Protein AF-S8C955-F1 (afdb_monomer)

Secondary structure (DSSP, 8-state):
-HHHHHHHHHH---HHHHT--EEEEE-SHHHHHHHHHHHGGGEEEEE---TT-HHHHHHHHTT-SEEEE-S-TT-HHHHHHHHHHHHHHHHT-SS-SS-EEEE---GGGG---TTTS---TT---BGGGHHHHHHHHHHHHHHTTTGGG--------SS-SHHHHHHHHHHHHSSEEEETTS--EE----HHHHHHHHHHHHHHHHHTTT--SSS--TT---------------S-PPTTS-SS--EEEE-HHHHHGGGTT-HHHHHHHHT-EE--B-HHHHHHH-------HHHHHHHHHHHHHHHHTT-----THHHH-----

Structure (mmCIF, N/CA/C/O backbone):
data_AF-S8C955-F1
#
_entry.id   AF-S8C955-F1
#
loop_
_atom_site.group_PDB
_atom_site.id
_atom_site.type_symbol
_atom_site.label_atom_id
_atom_site.label_alt_id
_atom_site.label_comp_id
_atom_site.label_asym_id
_atom_site.label_entity_id
_atom_site.label_seq_id
_atom_site.pdbx_PDB_ins_code
_atom_site.Cartn_x
_atom_site.Cartn_y
_atom_site.Cartn_z
_atom_site.occupancy
_atom_site.B_iso_or_equiv
_atom_site.auth_seq_id
_atom_site.auth_comp_id
_atom_site.auth_asym_id
_atom_site.auth_atom_id
_atom_site.pdbx_PDB_model_num
ATOM 1 N N . MET A 1 1 ? -6.939 -4.189 -4.196 1.00 67.31 1 MET A N 1
ATOM 2 C CA . MET A 1 1 ? -6.726 -4.351 -2.742 1.00 67.31 1 MET A CA 1
ATOM 3 C C . MET A 1 1 ? -8.011 -4.126 -1.956 1.00 67.31 1 MET A C 1
ATOM 5 O O . MET A 1 1 ? -8.527 -5.101 -1.442 1.00 67.31 1 MET A O 1
ATOM 9 N N . LEU A 1 2 ? -8.588 -2.915 -1.938 1.00 73.12 2 LEU A N 1
ATOM 10 C CA . LEU A 1 2 ? -9.786 -2.604 -1.134 1.00 73.12 2 LEU A CA 1
ATOM 11 C C . LEU A 1 2 ? -10.963 -3.584 -1.328 1.00 73.12 2 LEU A C 1
ATOM 13 O O . LEU A 1 2 ? -11.554 -4.022 -0.352 1.00 73.12 2 LEU A O 1
ATOM 17 N N . VAL A 1 3 ? -11.280 -3.955 -2.575 1.00 76.75 3 VAL A N 1
ATOM 18 C CA . VAL A 1 3 ? -12.368 -4.910 -2.869 1.00 76.75 3 VAL A CA 1
ATOM 19 C C . VAL A 1 3 ? -12.065 -6.312 -2.330 1.00 76.75 3 VAL A C 1
ATOM 21 O O . VAL A 1 3 ? -12.955 -6.948 -1.785 1.00 76.75 3 VAL A O 1
ATOM 24 N N . GLU A 1 4 ? -10.816 -6.768 -2.455 1.00 81.31 4 GLU A N 1
ATOM 25 C CA . GLU A 1 4 ? -10.378 -8.084 -1.969 1.00 81.31 4 GLU A CA 1
ATOM 26 C C . GLU A 1 4 ? -10.419 -8.143 -0.437 1.00 81.31 4 GLU A C 1
ATOM 28 O O . GLU A 1 4 ? -10.957 -9.085 0.135 1.00 81.31 4 GLU A O 1
ATOM 33 N N . LEU A 1 5 ? -9.924 -7.094 0.230 1.00 86.12 5 LEU A N 1
ATOM 34 C CA . LEU A 1 5 ? -10.015 -6.965 1.682 1.00 86.12 5 LEU A CA 1
ATOM 35 C C . LEU A 1 5 ? -11.472 -6.972 2.150 1.00 86.12 5 LEU A C 1
ATOM 37 O O . LEU A 1 5 ? -11.817 -7.707 3.070 1.00 86.12 5 LEU A O 1
ATOM 41 N N . LEU A 1 6 ? -12.327 -6.171 1.509 1.00 87.31 6 LEU A N 1
ATOM 42 C CA . LEU A 1 6 ? -13.741 -6.098 1.858 1.00 87.31 6 LEU A CA 1
ATOM 43 C C . LEU A 1 6 ? -14.420 -7.463 1.720 1.00 87.31 6 LEU A C 1
ATOM 45 O O . LEU A 1 6 ? -15.129 -7.886 2.627 1.00 87.31 6 LEU A O 1
ATOM 49 N N . HIS A 1 7 ? -14.160 -8.164 0.615 1.00 88.25 7 HIS A N 1
ATOM 50 C CA . HIS A 1 7 ? -14.689 -9.501 0.381 1.00 88.25 7 HIS A CA 1
ATOM 51 C C . HIS A 1 7 ? -14.262 -10.477 1.486 1.00 88.25 7 HIS A C 1
ATOM 53 O O . HIS A 1 7 ? -15.105 -11.186 2.027 1.00 88.25 7 HIS A O 1
ATOM 59 N N . ARG A 1 8 ? -12.982 -10.467 1.886 1.00 90.19 8 ARG A N 1
ATOM 60 C CA . ARG A 1 8 ? -12.464 -11.352 2.945 1.00 90.19 8 ARG A CA 1
ATOM 61 C C . ARG A 1 8 ? -12.989 -11.015 4.335 1.00 90.19 8 ARG A C 1
ATOM 63 O O . ARG A 1 8 ? -13.318 -11.931 5.079 1.00 90.19 8 ARG A O 1
ATOM 70 N N . LEU A 1 9 ? -13.106 -9.731 4.681 1.00 90.94 9 LEU A N 1
ATOM 71 C CA . LEU A 1 9 ? -13.689 -9.316 5.962 1.00 90.94 9 LEU A CA 1
ATOM 72 C C . LEU A 1 9 ? -15.141 -9.791 6.081 1.00 90.94 9 LEU A C 1
ATOM 74 O O . LEU A 1 9 ? -15.513 -10.360 7.102 1.00 90.94 9 LEU A O 1
ATOM 78 N N . LEU A 1 10 ? -15.933 -9.619 5.020 1.00 89.12 10 LEU A N 1
ATOM 79 C CA . LEU A 1 10 ? -17.343 -10.016 4.998 1.00 89.12 10 LEU A CA 1
ATOM 80 C C . LEU A 1 10 ? -17.545 -11.535 4.916 1.00 89.12 10 LEU A C 1
ATOM 82 O O . LEU A 1 10 ? -18.530 -12.048 5.440 1.00 89.12 10 LEU A O 1
ATOM 86 N N . ALA A 1 11 ? -16.624 -12.256 4.275 1.00 89.25 11 ALA A N 1
ATOM 87 C CA . ALA A 1 11 ? -16.643 -13.716 4.211 1.00 89.25 11 ALA A CA 1
ATOM 88 C C . ALA A 1 11 ? -16.081 -14.387 5.479 1.00 89.25 11 ALA A C 1
ATOM 90 O O . ALA A 1 11 ? -16.163 -15.609 5.603 1.00 89.25 11 ALA A O 1
ATOM 91 N N . SER A 1 12 ? -15.503 -13.619 6.408 1.00 88.69 12 SER A N 1
ATOM 92 C CA . SER A 1 12 ? -14.846 -14.162 7.594 1.00 88.69 12 SER A CA 1
ATOM 93 C C . SER A 1 12 ? -15.813 -14.934 8.497 1.00 88.69 12 SER A C 1
ATOM 95 O O . SER A 1 12 ? -16.950 -14.526 8.764 1.00 88.69 12 SER A O 1
ATOM 97 N N . GLU A 1 13 ? -15.341 -16.067 9.012 1.00 87.12 13 GLU A N 1
ATOM 98 C CA . GLU A 1 13 ? -16.062 -16.837 10.025 1.00 87.12 13 GLU A CA 1
ATOM 99 C C . GLU A 1 13 ? -15.765 -16.384 11.458 1.00 87.12 13 GLU A C 1
ATOM 101 O O . GLU A 1 13 ? -16.468 -16.804 12.378 1.00 87.12 13 GLU A O 1
ATOM 106 N N . ASP A 1 14 ? -14.779 -15.501 11.646 1.00 88.06 14 ASP A N 1
ATOM 107 C CA . ASP A 1 14 ? -14.434 -14.942 12.953 1.00 88.06 14 ASP A CA 1
ATOM 108 C C . ASP A 1 14 ? -15.604 -14.097 13.496 1.00 88.06 14 ASP A C 1
ATOM 110 O O . ASP A 1 14 ? -15.968 -13.086 12.881 1.00 88.06 14 ASP A O 1
ATOM 114 N N . PRO A 1 15 ? -16.189 -14.459 14.655 1.00 86.31 15 PRO A N 1
ATOM 115 C CA . PRO A 1 15 ? -17.262 -13.687 15.274 1.00 86.31 15 PRO A CA 1
ATOM 116 C C . PRO A 1 15 ? -16.897 -12.216 15.508 1.00 86.31 15 PRO A C 1
ATOM 118 O O . PRO A 1 15 ? -17.758 -11.352 15.375 1.00 86.31 15 PRO A O 1
ATOM 121 N N . ASN A 1 16 ? -15.625 -11.914 15.792 1.00 85.94 16 ASN A N 1
ATOM 122 C CA . ASN A 1 16 ? -15.165 -10.542 16.019 1.00 85.94 16 ASN A CA 1
ATOM 123 C C . ASN A 1 16 ? -15.189 -9.694 14.739 1.00 85.94 16 ASN A C 1
ATOM 125 O O . ASN A 1 16 ? -15.275 -8.472 14.819 1.00 85.94 16 ASN A O 1
ATOM 129 N N . LEU A 1 17 ? -15.104 -10.328 13.565 1.00 90.19 17 LEU A N 1
ATOM 130 C CA . LEU A 1 17 ? -15.111 -9.650 12.269 1.00 90.19 17 LEU A CA 1
ATOM 131 C C . LEU A 1 17 ? -16.516 -9.560 11.656 1.00 90.19 17 LEU A C 1
ATOM 133 O O . LEU A 1 17 ? -16.800 -8.613 10.925 1.00 90.19 17 LEU A O 1
ATOM 137 N N . ARG A 1 18 ? -17.408 -10.507 11.971 1.00 85.81 18 ARG A N 1
ATOM 138 C CA . ARG A 1 18 ? -18.786 -10.541 11.444 1.00 85.81 18 ARG A CA 1
ATOM 139 C C . ARG A 1 18 ? -19.652 -9.373 11.903 1.00 85.81 18 ARG A C 1
ATOM 141 O O . ARG A 1 18 ? -20.504 -8.920 11.143 1.00 85.81 18 ARG A O 1
ATOM 148 N N . ASP A 1 19 ? -19.419 -8.892 13.119 1.00 83.88 19 ASP A N 1
ATOM 149 C CA . ASP A 1 19 ? -20.207 -7.817 13.730 1.00 83.88 19 ASP A CA 1
ATOM 150 C C . ASP A 1 19 ? -19.641 -6.415 13.431 1.00 83.88 19 ASP A C 1
ATOM 152 O O . ASP A 1 19 ? -20.072 -5.420 14.019 1.00 83.88 19 ASP A O 1
ATOM 156 N N . LEU A 1 20 ? -18.662 -6.310 12.524 1.00 89.75 20 LEU A N 1
ATOM 157 C CA . LEU A 1 20 ? -18.080 -5.028 12.149 1.00 89.75 20 LEU A CA 1
ATOM 158 C C . LEU A 1 20 ? -19.079 -4.163 11.381 1.00 89.75 20 LEU A C 1
ATOM 160 O O . LEU A 1 20 ? -19.664 -4.571 10.380 1.00 89.75 20 LEU A O 1
ATOM 164 N N . VAL A 1 21 ? -19.185 -2.905 11.804 1.00 90.75 21 VAL A N 1
ATOM 165 C CA . VAL A 1 21 ? -19.823 -1.856 11.009 1.00 90.75 21 VAL A CA 1
ATOM 166 C C . VAL A 1 21 ? -18.781 -1.315 10.037 1.00 90.75 21 VAL A C 1
ATOM 168 O O . VAL A 1 21 ? -17.862 -0.597 10.432 1.00 90.75 21 VAL A O 1
ATOM 171 N N . ILE A 1 22 ? -18.902 -1.690 8.764 1.00 93.06 22 ILE A N 1
ATOM 172 C CA . ILE A 1 22 ? -17.939 -1.316 7.726 1.00 93.06 22 ILE A CA 1
ATOM 173 C C . ILE A 1 22 ? -18.531 -0.216 6.853 1.00 93.06 22 ILE A C 1
ATOM 175 O O . ILE A 1 22 ? -19.528 -0.432 6.164 1.00 93.06 22 ILE A O 1
ATOM 179 N N . ALA A 1 23 ? -17.864 0.935 6.817 1.00 93.25 23 ALA A N 1
ATOM 180 C CA . ALA A 1 23 ? -18.146 1.980 5.846 1.00 93.25 23 ALA A CA 1
ATOM 181 C C . ALA A 1 23 ? -17.083 2.032 4.752 1.00 93.25 23 ALA A C 1
ATOM 183 O O . ALA A 1 23 ? -15.880 1.958 5.010 1.00 93.25 23 ALA A O 1
ATOM 184 N N . VAL A 1 24 ? -17.537 2.181 3.511 1.00 91.38 24 VAL A N 1
ATOM 185 C CA . VAL A 1 24 ? -16.688 2.224 2.324 1.00 91.38 24 VAL A CA 1
ATOM 186 C C . VAL A 1 24 ? -16.910 3.546 1.611 1.00 91.38 24 VAL A C 1
ATOM 188 O O . VAL A 1 24 ? -18.018 3.847 1.165 1.00 91.38 24 VAL A O 1
ATOM 191 N N . LEU A 1 25 ? -15.834 4.319 1.468 1.00 89.44 25 LEU A N 1
ATOM 192 C CA . LEU A 1 25 ? -15.826 5.519 0.641 1.00 89.44 25 LEU A CA 1
ATOM 193 C C . LEU A 1 25 ? -15.880 5.129 -0.838 1.00 89.44 25 LEU A C 1
ATOM 195 O O . LEU A 1 25 ? -14.960 4.495 -1.361 1.00 89.44 25 LEU A O 1
ATOM 199 N N . VAL A 1 26 ? -16.949 5.521 -1.531 1.00 86.38 26 VAL A N 1
ATOM 200 C CA . VAL A 1 26 ? -17.150 5.212 -2.950 1.00 86.38 26 VAL A CA 1
ATOM 201 C C . VAL A 1 26 ? -17.317 6.487 -3.767 1.00 86.38 26 VAL A C 1
ATOM 203 O O . VAL A 1 26 ? -18.108 7.370 -3.445 1.00 86.38 26 VAL A O 1
ATOM 206 N N . ARG A 1 27 ? -16.569 6.566 -4.872 1.00 82.19 27 ARG A N 1
ATOM 207 C CA . ARG A 1 27 ? -16.657 7.664 -5.837 1.00 82.19 27 ARG A CA 1
ATOM 208 C C . ARG A 1 27 ? -17.514 7.247 -7.027 1.00 82.19 27 ARG A C 1
ATOM 210 O O . ARG A 1 27 ? -17.127 6.335 -7.762 1.00 82.19 27 ARG A O 1
ATOM 217 N N . GLY A 1 28 ? -18.614 7.961 -7.247 1.00 82.25 28 GLY A N 1
ATOM 218 C CA . GLY A 1 28 ? -19.527 7.739 -8.370 1.00 82.25 28 GLY A CA 1
ATOM 219 C C . GLY A 1 28 ? -20.695 6.815 -8.024 1.00 82.25 28 GLY A C 1
ATOM 220 O O . GLY A 1 28 ? -20.520 5.747 -7.433 1.00 82.25 28 GLY A O 1
ATOM 221 N N . ARG A 1 29 ? -21.903 7.235 -8.422 1.00 82.75 29 ARG A N 1
ATOM 222 C CA . ARG A 1 29 ? -23.154 6.529 -8.102 1.00 82.75 29 ARG A CA 1
ATOM 223 C C . ARG A 1 29 ? -23.193 5.113 -8.670 1.00 82.75 29 ARG A C 1
ATOM 225 O O . ARG A 1 29 ? -23.597 4.194 -7.971 1.00 82.75 29 ARG A O 1
ATOM 232 N N . ASP A 1 30 ? -22.706 4.924 -9.894 1.00 84.56 30 ASP A N 1
ATOM 233 C CA . ASP A 1 30 ? -22.682 3.625 -10.573 1.00 84.56 30 ASP A CA 1
ATOM 234 C C . ASP A 1 30 ? -21.829 2.588 -9.823 1.00 84.56 30 ASP A C 1
ATOM 236 O O . ASP A 1 30 ? -22.158 1.401 -9.771 1.00 84.56 30 ASP A O 1
ATOM 240 N N . ARG A 1 31 ? -20.718 3.027 -9.222 1.00 83.38 31 ARG A N 1
ATOM 241 C CA . ARG A 1 31 ? -19.838 2.166 -8.427 1.00 83.38 31 ARG A CA 1
ATOM 242 C C . ARG A 1 31 ? -20.454 1.869 -7.071 1.00 83.38 31 ARG A C 1
ATOM 244 O O . ARG A 1 31 ? -20.425 0.717 -6.646 1.00 83.38 31 ARG A O 1
ATOM 251 N N . ALA A 1 32 ? -21.059 2.870 -6.436 1.00 84.38 32 ALA A N 1
ATOM 252 C CA . ALA A 1 32 ? -21.751 2.689 -5.167 1.00 84.38 32 ALA A CA 1
ATOM 253 C C . ALA A 1 32 ? -22.927 1.710 -5.312 1.00 84.38 32 ALA A C 1
ATOM 255 O O . ALA A 1 32 ? -23.102 0.831 -4.477 1.00 84.38 32 ALA A O 1
ATOM 256 N N . GLU A 1 33 ? -23.682 1.776 -6.411 1.00 86.62 33 GLU A N 1
ATOM 257 C CA . GLU A 1 33 ? -24.738 0.807 -6.733 1.00 86.62 33 GLU A CA 1
ATOM 258 C C . GLU A 1 33 ? -24.205 -0.618 -6.921 1.00 86.62 33 GLU A C 1
ATOM 260 O O . GLU A 1 33 ? -24.799 -1.558 -6.399 1.00 86.62 33 GLU A O 1
ATOM 265 N N . LYS A 1 34 ? -23.073 -0.799 -7.615 1.00 86.25 34 LYS A N 1
ATOM 266 C CA . LYS A 1 34 ? -22.437 -2.123 -7.765 1.00 86.25 34 LYS A CA 1
ATOM 267 C C . LYS A 1 34 ? -22.029 -2.709 -6.416 1.00 86.25 34 LYS A C 1
ATOM 269 O O . LYS A 1 34 ? -22.287 -3.878 -6.161 1.00 86.25 34 LYS A O 1
ATOM 274 N N . VAL A 1 35 ? -21.421 -1.891 -5.562 1.00 84.44 35 VAL A N 1
ATOM 275 C CA . VAL A 1 35 ? -20.962 -2.295 -4.230 1.00 84.44 35 VAL A CA 1
ATOM 276 C C . VAL A 1 35 ? -22.159 -2.636 -3.326 1.00 84.44 35 VAL A C 1
ATOM 278 O O . VAL A 1 35 ? -22.172 -3.703 -2.720 1.00 84.44 35 VAL A O 1
ATOM 281 N N . ARG A 1 36 ? -23.223 -1.817 -3.331 1.00 86.75 36 ARG A N 1
ATOM 282 C CA . ARG A 1 36 ? -24.485 -2.114 -2.622 1.00 86.75 36 ARG A CA 1
ATOM 283 C C . ARG A 1 36 ? -25.173 -3.376 -3.145 1.00 86.75 36 ARG A C 1
ATOM 285 O O . ARG A 1 36 ? -25.735 -4.128 -2.360 1.00 86.75 36 ARG A O 1
ATOM 292 N N . LYS A 1 37 ? -25.145 -3.622 -4.457 1.00 87.94 37 LYS A N 1
ATOM 293 C CA . LYS A 1 37 ? -25.730 -4.830 -5.056 1.00 87.94 37 LYS A CA 1
ATOM 294 C C . LYS A 1 37 ? -24.995 -6.098 -4.619 1.00 87.94 37 LYS A C 1
ATOM 296 O O . LYS A 1 37 ? -25.651 -7.107 -4.391 1.00 87.94 37 LYS A O 1
ATOM 301 N N . GLU A 1 38 ? -23.669 -6.040 -4.539 1.00 87.38 38 GLU A N 1
ATOM 302 C CA . GLU A 1 38 ? -22.831 -7.190 -4.189 1.00 87.38 38 GLU A CA 1
ATOM 303 C C . GLU A 1 38 ? -22.901 -7.525 -2.694 1.00 87.38 38 GLU A C 1
ATOM 305 O O . GLU A 1 38 ? -23.059 -8.684 -2.326 1.00 87.38 38 GLU A O 1
ATOM 310 N N . TYR A 1 39 ? -22.821 -6.511 -1.829 1.00 85.81 39 TYR A N 1
ATOM 311 C CA . TYR A 1 39 ? -22.640 -6.707 -0.384 1.00 85.81 39 TYR A CA 1
ATOM 312 C C . TYR A 1 39 ? -23.860 -6.312 0.463 1.00 85.81 39 TYR A C 1
ATOM 314 O O . TYR A 1 39 ? -23.868 -6.506 1.678 1.00 85.81 39 TYR A O 1
ATOM 322 N N . GLY A 1 40 ? -24.913 -5.772 -0.152 1.00 83.25 40 GLY A N 1
ATOM 323 C CA . GLY A 1 40 ? -26.162 -5.429 0.524 1.00 83.25 40 GLY A CA 1
ATOM 324 C C . GLY A 1 40 ? -25.977 -4.449 1.685 1.00 83.25 40 GLY A C 1
ATOM 325 O O . GLY A 1 40 ? -25.196 -3.503 1.610 1.00 83.25 40 GLY A O 1
ATOM 326 N N . ASN A 1 41 ? -26.714 -4.695 2.769 1.00 80.31 41 ASN A N 1
ATOM 327 C CA . ASN A 1 41 ? -26.714 -3.855 3.971 1.00 80.31 41 ASN A CA 1
ATOM 328 C C . ASN A 1 41 ? -25.566 -4.179 4.944 1.00 80.31 41 ASN A C 1
ATOM 330 O O . ASN A 1 41 ? -25.527 -3.612 6.031 1.00 80.31 41 ASN A O 1
ATOM 334 N N . HIS A 1 42 ? -24.653 -5.089 4.584 1.00 81.94 42 HIS A N 1
ATOM 335 C CA . HIS A 1 42 ? -23.485 -5.406 5.414 1.00 81.94 42 HIS A CA 1
ATOM 336 C C . HIS A 1 42 ? -22.428 -4.297 5.390 1.00 81.94 42 HIS A C 1
ATOM 338 O O . HIS A 1 42 ? -21.508 -4.302 6.202 1.00 81.94 42 HIS A O 1
ATOM 344 N N . ILE A 1 43 ? -22.555 -3.354 4.456 1.00 88.69 43 ILE A N 1
ATOM 345 C CA . ILE A 1 43 ? -21.645 -2.227 4.305 1.00 88.69 43 ILE A CA 1
ATOM 346 C C . ILE A 1 43 ? -22.420 -0.924 4.137 1.00 88.69 43 ILE A C 1
ATOM 348 O O . ILE A 1 43 ? -23.432 -0.852 3.435 1.00 88.69 43 ILE A O 1
ATOM 352 N N . GLU A 1 44 ? -21.896 0.141 4.724 1.00 91.75 44 GLU A N 1
ATOM 353 C CA . GLU A 1 44 ? -22.352 1.497 4.469 1.00 91.75 44 GLU A CA 1
ATOM 354 C C . GLU A 1 44 ? -21.536 2.098 3.320 1.00 91.75 44 GLU A C 1
ATOM 356 O O . GLU A 1 44 ? -20.344 2.371 3.440 1.00 91.75 44 GLU A O 1
ATOM 361 N N . CYS A 1 45 ? -22.169 2.303 2.167 1.00 91.00 45 CYS A N 1
ATOM 362 C CA . CYS A 1 45 ? -21.524 3.009 1.061 1.00 91.00 45 CYS A CA 1
ATOM 363 C C . CYS A 1 45 ? -21.676 4.515 1.246 1.00 91.00 45 CYS A C 1
ATOM 365 O O . CYS A 1 45 ? -22.779 5.046 1.067 1.00 91.00 45 CYS A O 1
ATOM 367 N N . ILE A 1 46 ? -20.561 5.180 1.533 1.00 91.62 46 ILE A N 1
ATOM 368 C CA . ILE A 1 46 ? -20.486 6.619 1.745 1.00 91.62 46 ILE A CA 1
ATOM 369 C C . ILE A 1 46 ? -19.978 7.272 0.464 1.00 91.62 46 ILE A C 1
ATOM 371 O O . ILE A 1 46 ? -18.842 7.055 0.034 1.00 91.62 46 ILE A O 1
ATOM 375 N N . ASP A 1 47 ? -20.841 8.074 -0.151 1.00 87.19 47 ASP A N 1
ATOM 376 C CA . ASP A 1 47 ? -20.476 8.847 -1.331 1.00 87.19 47 ASP A CA 1
ATOM 377 C C . ASP A 1 47 ? -19.454 9.921 -0.929 1.00 87.19 47 ASP A C 1
ATOM 379 O O . ASP A 1 47 ? -19.694 10.713 -0.016 1.00 87.19 47 ASP A O 1
ATOM 383 N N . PHE A 1 48 ? -18.323 9.972 -1.630 1.00 84.75 48 PHE A N 1
ATOM 384 C CA . PHE A 1 48 ? -17.327 11.027 -1.451 1.00 84.75 48 PHE A CA 1
ATOM 385 C C . PHE A 1 48 ? -16.868 11.581 -2.802 1.00 84.75 48 PHE A C 1
ATOM 387 O O . PHE A 1 48 ? -16.913 10.897 -3.831 1.00 84.75 48 PHE A O 1
ATOM 394 N N . LYS A 1 49 ? -16.455 12.851 -2.804 1.00 82.81 49 LYS A N 1
ATOM 395 C CA . LYS A 1 49 ? -16.063 13.575 -4.017 1.00 82.81 49 LYS A CA 1
ATOM 396 C C . LYS A 1 49 ? -14.637 13.218 -4.441 1.00 82.81 49 LYS A C 1
ATOM 398 O O . LYS A 1 49 ? -14.421 12.673 -5.524 1.00 82.81 49 LYS A O 1
ATOM 403 N N . ASP A 1 50 ? -13.687 13.532 -3.574 1.00 84.56 50 ASP A N 1
ATOM 404 C CA . ASP A 1 50 ? -12.252 13.337 -3.744 1.00 84.56 50 ASP A CA 1
ATOM 405 C C . ASP A 1 50 ? -11.567 13.429 -2.368 1.00 84.56 50 ASP A C 1
ATOM 407 O O . ASP A 1 50 ? -12.223 13.619 -1.340 1.00 84.56 50 ASP A O 1
ATOM 411 N N . PHE A 1 51 ? -10.250 13.237 -2.340 1.00 85.00 51 PHE A N 1
ATOM 412 C CA . PHE A 1 51 ? -9.462 13.295 -1.111 1.00 85.00 51 PHE A CA 1
ATOM 413 C C . PHE A 1 51 ? -9.143 14.728 -0.642 1.00 85.00 51 PHE A C 1
ATOM 415 O O . PHE A 1 51 ? -8.648 14.889 0.475 1.00 85.00 51 PHE A O 1
ATOM 422 N N . ASP A 1 52 ? -9.457 15.756 -1.442 1.00 86.12 52 ASP A N 1
ATOM 423 C CA . ASP A 1 52 ? -9.206 17.161 -1.098 1.00 86.12 52 ASP A CA 1
ATOM 424 C C . ASP A 1 52 ? -10.204 17.689 -0.045 1.00 86.12 52 ASP A C 1
ATOM 426 O O . ASP A 1 52 ? -9.900 18.651 0.668 1.00 86.12 52 ASP A O 1
ATOM 430 N N . ASP A 1 53 ? -11.375 17.055 0.115 1.00 90.38 53 ASP A N 1
ATOM 431 C CA . ASP A 1 53 ? -12.365 17.402 1.149 1.00 90.38 53 ASP A CA 1
ATOM 432 C C . ASP A 1 53 ? -11.956 16.896 2.548 1.00 90.38 53 ASP A C 1
ATOM 434 O O . ASP A 1 53 ? -12.582 16.039 3.175 1.00 90.38 53 ASP A O 1
ATOM 438 N N . THR A 1 54 ? -10.850 17.437 3.052 1.00 92.94 54 THR A N 1
ATOM 439 C CA . THR A 1 54 ? -10.263 17.073 4.350 1.00 92.94 54 THR A CA 1
ATOM 440 C C . THR A 1 54 ? -11.212 17.307 5.526 1.00 92.94 54 THR A C 1
ATOM 442 O O . THR A 1 54 ? -11.202 16.528 6.476 1.00 92.94 54 THR A O 1
ATOM 445 N N . ALA A 1 55 ? -12.079 18.323 5.469 1.00 95.56 55 ALA A N 1
ATOM 446 C CA . ALA A 1 55 ? -13.063 18.586 6.519 1.00 95.56 55 ALA A CA 1
ATOM 447 C C . ALA A 1 55 ? -14.094 17.453 6.622 1.00 95.56 55 ALA A C 1
ATOM 449 O O . ALA A 1 55 ? -14.407 16.999 7.728 1.00 95.56 55 ALA A O 1
ATOM 450 N N . PHE A 1 56 ? -14.580 16.962 5.479 1.00 95.56 56 PHE A N 1
ATOM 451 C CA . PHE A 1 56 ? -15.426 15.776 5.424 1.00 95.56 56 PHE A CA 1
ATOM 452 C C . PHE A 1 56 ? -14.701 14.542 5.977 1.00 95.56 56 PHE A C 1
ATOM 454 O O . PHE A 1 56 ? -15.250 13.860 6.842 1.00 95.56 56 PHE A O 1
ATOM 461 N N . LEU A 1 57 ? -13.457 14.292 5.551 1.00 94.44 57 LEU A N 1
ATOM 462 C CA . LEU A 1 57 ? -12.680 13.126 5.995 1.00 94.44 57 LEU A CA 1
ATOM 463 C C . LEU A 1 57 ? -12.404 13.136 7.507 1.00 94.44 57 LEU A C 1
ATOM 465 O O . LEU A 1 57 ? -12.535 12.095 8.149 1.00 94.44 57 LEU A O 1
ATOM 469 N N . ILE A 1 58 ? -12.091 14.301 8.089 1.00 95.81 58 ILE A N 1
ATOM 470 C CA . ILE A 1 58 ? -11.913 14.469 9.543 1.00 95.81 58 ILE A CA 1
ATOM 471 C C . ILE A 1 58 ? -13.201 14.111 10.284 1.00 95.81 58 ILE A C 1
ATOM 473 O O . ILE A 1 58 ? -13.172 13.362 11.262 1.00 95.81 58 ILE A O 1
ATOM 477 N N . ASN A 1 59 ? -14.331 14.671 9.845 1.00 95.94 59 ASN A N 1
ATOM 478 C CA . ASN A 1 59 ? -15.615 14.432 10.495 1.00 95.94 59 ASN A CA 1
ATOM 479 C C . ASN A 1 59 ? -16.017 12.962 10.385 1.00 95.94 59 ASN A C 1
ATOM 481 O O . ASN A 1 59 ? -16.440 12.376 11.379 1.00 95.94 59 ASN A O 1
ATOM 485 N N . LEU A 1 60 ? -15.824 12.353 9.215 1.00 95.50 60 LEU A N 1
ATOM 486 C CA . LEU A 1 60 ? -16.136 10.951 9.005 1.00 95.50 60 LEU A CA 1
ATOM 487 C C . LEU A 1 60 ? -15.269 10.049 9.887 1.00 95.50 60 LEU A C 1
ATOM 489 O O . LEU A 1 60 ? -15.806 9.255 10.649 1.00 95.50 60 LEU A O 1
ATOM 493 N N . ALA A 1 61 ? -13.943 10.202 9.848 1.00 94.56 61 ALA A N 1
ATOM 494 C CA . ALA A 1 61 ? -13.038 9.356 10.628 1.00 94.56 61 ALA A CA 1
ATOM 495 C C . ALA A 1 61 ? -13.239 9.480 12.144 1.00 94.56 61 ALA A C 1
ATOM 497 O O . ALA A 1 61 ? -12.990 8.519 12.861 1.00 94.56 61 ALA A O 1
ATOM 498 N N . SER A 1 62 ? -13.763 10.609 12.638 1.00 94.56 62 SER A N 1
ATOM 499 C CA . SER A 1 62 ? -14.117 10.758 14.059 1.00 94.56 62 SER A CA 1
ATOM 500 C C . SER A 1 62 ? -15.257 9.849 14.538 1.00 94.56 62 SER A C 1
ATOM 502 O O . SER A 1 62 ? -15.505 9.748 15.737 1.00 94.56 62 SER A O 1
ATOM 504 N N . GLN A 1 63 ? -15.938 9.160 13.621 1.00 93.62 63 GLN A N 1
ATOM 505 C CA . GLN A 1 63 ? -17.027 8.235 13.930 1.00 93.62 63 GLN A CA 1
ATOM 506 C C . GLN A 1 63 ? -16.572 6.769 14.007 1.00 93.62 63 GLN A C 1
ATOM 508 O O . GLN A 1 63 ? -17.359 5.930 14.442 1.00 93.62 63 GLN A O 1
ATOM 513 N N . TYR A 1 64 ? -15.325 6.461 13.632 1.00 94.19 64 TYR A N 1
ATOM 514 C CA . TYR A 1 64 ? -14.815 5.092 13.498 1.00 94.19 64 TYR A CA 1
ATOM 515 C C . TYR A 1 64 ? -13.583 4.853 14.365 1.00 94.19 64 TYR A C 1
ATOM 517 O O . TYR A 1 64 ? -12.765 5.746 14.560 1.00 94.19 64 TYR A O 1
ATOM 525 N N . ASP A 1 65 ? -13.423 3.620 14.842 1.00 93.56 65 ASP A N 1
ATOM 526 C CA . ASP A 1 65 ? -12.290 3.224 15.687 1.00 93.56 65 ASP A CA 1
ATOM 527 C C . ASP A 1 65 ? -11.048 2.801 14.873 1.00 93.56 65 ASP A C 1
ATOM 529 O O . ASP A 1 65 ? -9.918 2.854 15.365 1.00 93.56 65 ASP A O 1
ATOM 533 N N . LEU A 1 66 ? -11.253 2.407 13.611 1.00 93.50 66 LEU A N 1
ATOM 534 C CA . LEU A 1 66 ? -10.222 1.950 12.680 1.00 93.50 66 LEU A CA 1
ATOM 535 C C . LEU A 1 66 ? -10.482 2.509 11.275 1.00 93.50 66 LEU A C 1
ATOM 537 O O . LEU A 1 66 ? -11.573 2.351 10.731 1.00 93.50 66 LEU A O 1
ATOM 541 N N . VAL A 1 67 ? -9.456 3.096 10.655 1.00 93.62 67 VAL A N 1
ATOM 542 C CA . VAL A 1 67 ? -9.448 3.445 9.224 1.00 93.62 67 VAL A CA 1
ATOM 543 C C . VAL A 1 67 ? -8.458 2.553 8.486 1.00 93.62 67 VAL A C 1
ATOM 545 O O . VAL A 1 67 ? -7.289 2.466 8.859 1.00 93.62 67 VAL A O 1
ATOM 548 N N . VAL A 1 68 ? -8.896 1.942 7.385 1.00 91.81 68 VAL A N 1
ATOM 549 C CA . VAL A 1 68 ? -8.000 1.280 6.430 1.00 91.81 68 VAL A CA 1
ATOM 550 C C . VAL A 1 68 ? -7.831 2.177 5.207 1.00 91.81 68 VAL A C 1
ATOM 552 O O . VAL A 1 68 ? -8.703 2.238 4.340 1.00 91.81 68 VAL A O 1
ATOM 555 N N . ASN A 1 69 ? -6.697 2.873 5.113 1.00 86.31 69 ASN A N 1
ATOM 556 C CA . ASN A 1 69 ? -6.353 3.646 3.926 1.00 86.31 69 ASN A CA 1
ATOM 557 C C . ASN A 1 69 ? -5.629 2.766 2.901 1.00 86.31 69 ASN A C 1
ATOM 559 O O . ASN A 1 69 ? -4.401 2.716 2.837 1.00 86.31 69 ASN A O 1
ATOM 563 N N . ALA A 1 70 ? -6.454 2.095 2.103 1.00 76.00 70 ALA A N 1
ATOM 564 C CA . ALA A 1 70 ? -6.098 1.243 0.973 1.00 76.00 70 ALA A CA 1
ATOM 565 C C . ALA A 1 70 ? -6.149 1.959 -0.392 1.00 76.00 70 ALA A C 1
ATOM 567 O O . ALA A 1 70 ? -6.095 1.301 -1.434 1.00 76.00 70 ALA A O 1
ATOM 568 N N . GLY A 1 71 ? -6.392 3.274 -0.384 1.00 68.62 71 GLY A N 1
ATOM 569 C CA . GLY A 1 71 ? -6.610 4.085 -1.577 1.00 68.62 71 GLY A CA 1
ATOM 570 C C . GLY A 1 71 ? -5.294 4.578 -2.166 1.00 68.62 71 GLY A C 1
ATOM 571 O O . GLY A 1 71 ? -4.525 3.806 -2.732 1.00 68.62 71 GLY A O 1
ATOM 572 N N . SER A 1 72 ? -5.042 5.880 -2.036 1.00 65.62 72 SER A N 1
ATOM 573 C CA . SER A 1 72 ? -3.793 6.487 -2.487 1.00 65.62 72 SER A CA 1
ATOM 574 C C . SER A 1 72 ? -2.847 6.731 -1.318 1.00 65.62 72 SER A C 1
ATOM 576 O O . SER A 1 72 ? -3.161 7.490 -0.399 1.00 65.62 72 SER A O 1
ATOM 578 N N . GLY A 1 73 ? -1.655 6.136 -1.407 1.00 62.06 73 GLY A N 1
ATOM 579 C CA . GLY A 1 73 ? -0.519 6.461 -0.544 1.00 62.06 73 GLY A CA 1
ATOM 580 C C . GLY A 1 73 ? 0.165 7.789 -0.904 1.00 62.06 73 GLY A C 1
ATOM 581 O O . GLY A 1 73 ? 1.173 8.153 -0.302 1.00 62.06 73 GLY A O 1
ATOM 582 N N . PHE A 1 74 ? -0.360 8.514 -1.893 1.00 65.38 74 PHE A N 1
ATOM 583 C CA . PHE A 1 74 ? 0.233 9.742 -2.402 1.00 65.38 74 PHE A CA 1
ATOM 584 C C . PHE A 1 74 ? -0.610 10.990 -2.105 1.00 65.38 74 PHE A C 1
ATOM 586 O O . PHE A 1 74 ? -0.490 11.985 -2.800 1.00 65.38 74 PHE A O 1
ATOM 593 N N . HIS A 1 75 ? -1.476 10.974 -1.089 1.00 73.88 75 HIS A N 1
ATOM 594 C CA . HIS A 1 75 ? -2.280 12.146 -0.716 1.00 73.88 75 HIS A CA 1
ATOM 595 C C . HIS A 1 75 ? -2.148 12.471 0.789 1.00 73.88 75 HIS A C 1
ATOM 597 O O . HIS A 1 75 ? -2.998 12.087 1.597 1.00 73.88 75 HIS A O 1
ATOM 603 N N . PRO A 1 76 ? -1.079 13.176 1.212 1.00 76.19 76 PRO A N 1
ATOM 604 C CA . PRO A 1 76 ? -0.845 13.509 2.618 1.00 76.19 76 PRO A CA 1
ATOM 605 C C . PRO A 1 76 ? -1.991 14.248 3.302 1.00 76.19 76 PRO A C 1
ATOM 607 O O . PRO A 1 76 ? -2.294 13.880 4.435 1.00 76.19 76 PRO A O 1
ATOM 610 N N . PRO A 1 77 ? -2.664 15.233 2.665 1.00 83.06 77 PRO A N 1
ATOM 611 C CA . PRO A 1 77 ? -3.743 15.949 3.337 1.00 83.06 77 PRO A CA 1
ATOM 612 C C . PRO A 1 77 ? -4.886 15.030 3.783 1.00 83.06 77 PRO A C 1
ATOM 614 O O . PRO A 1 77 ? -5.462 15.251 4.841 1.00 83.06 77 PRO A O 1
ATOM 617 N N . SER A 1 78 ? -5.189 13.963 3.032 1.00 85.94 78 SER A N 1
ATOM 618 C CA . SER A 1 78 ? -6.228 13.005 3.443 1.00 85.94 78 SER A CA 1
ATOM 619 C C . SER A 1 78 ? -5.739 12.061 4.530 1.00 85.94 78 SER A C 1
ATOM 621 O O . SER A 1 78 ? -6.509 11.728 5.424 1.00 85.94 78 SER A O 1
ATOM 623 N N . ALA A 1 79 ? -4.473 11.635 4.481 1.00 83.88 79 ALA A N 1
ATOM 624 C CA . ALA A 1 79 ? -3.894 10.831 5.554 1.00 83.88 79 ALA A CA 1
ATOM 625 C C . ALA A 1 79 ? -3.902 11.605 6.883 1.00 83.88 79 ALA A C 1
ATOM 627 O O . ALA A 1 79 ? -4.363 11.080 7.894 1.00 83.88 79 ALA A O 1
ATOM 628 N N . ASP A 1 80 ? -3.489 12.874 6.858 1.00 84.44 80 ASP A N 1
ATOM 629 C CA . ASP A 1 80 ? -3.547 13.774 8.011 1.00 84.44 80 ASP A CA 1
ATOM 630 C C . ASP A 1 80 ? -4.991 13.992 8.491 1.00 84.44 80 ASP A C 1
ATOM 632 O O . ASP A 1 80 ? -5.276 13.855 9.679 1.00 84.44 80 ASP A O 1
ATOM 636 N N . ALA A 1 81 ? -5.934 14.216 7.571 1.00 91.38 81 ALA A N 1
ATOM 637 C CA . ALA A 1 81 ? -7.355 14.339 7.892 1.00 91.38 81 ALA A CA 1
ATOM 638 C C . ALA A 1 81 ? -7.915 13.102 8.620 1.00 91.38 81 ALA A C 1
ATOM 640 O O . ALA A 1 81 ? -8.626 13.240 9.619 1.00 91.38 81 ALA A O 1
ATOM 641 N N . PHE A 1 82 ? -7.571 11.892 8.167 1.00 92.69 82 PHE A N 1
ATOM 642 C CA . PHE A 1 82 ? -7.975 10.657 8.840 1.00 92.69 82 PHE A CA 1
ATOM 643 C C . PHE A 1 82 ? -7.374 10.544 10.244 1.00 92.69 82 PHE A C 1
ATOM 645 O O . PHE A 1 82 ? -8.104 10.240 11.188 1.00 92.69 82 PHE A O 1
ATOM 652 N N . VAL A 1 83 ? -6.082 10.846 10.410 1.00 89.88 83 VAL A N 1
ATOM 653 C CA . VAL A 1 83 ? -5.413 10.836 11.724 1.00 89.88 83 VAL A CA 1
ATOM 654 C C . VAL A 1 83 ? -6.043 11.856 12.674 1.00 89.88 83 VAL A C 1
ATOM 656 O O . VAL A 1 83 ? -6.298 11.537 13.836 1.00 89.88 83 VAL A O 1
ATOM 659 N N . GLN A 1 84 ? -6.346 13.065 12.199 1.00 92.69 84 GLN A N 1
ATOM 660 C CA . GLN A 1 84 ? -7.033 14.086 12.992 1.00 92.69 84 GLN A CA 1
ATOM 661 C C . GLN A 1 84 ? -8.438 13.635 13.417 1.00 92.69 84 GLN A C 1
ATOM 663 O O . GLN A 1 84 ? -8.829 13.850 14.564 1.00 92.69 84 GLN A O 1
ATOM 668 N N . GLY A 1 85 ? -9.201 13.005 12.517 1.00 94.25 85 GLY A N 1
ATOM 669 C CA . GLY A 1 85 ? -10.519 12.450 12.831 1.00 94.25 85 GLY A CA 1
ATOM 670 C C . GLY A 1 85 ? -10.447 11.349 13.888 1.00 94.25 85 GLY A C 1
ATOM 671 O O . GLY A 1 85 ? -11.119 11.442 14.913 1.00 94.25 85 GLY A O 1
ATOM 672 N N . LEU A 1 86 ? -9.563 10.368 13.699 1.00 92.75 86 LEU A N 1
ATOM 673 C CA . LEU A 1 86 ? -9.321 9.288 14.663 1.00 92.75 86 LEU A CA 1
ATOM 674 C C . LEU A 1 86 ? -8.869 9.824 16.029 1.00 92.75 86 LEU A C 1
ATOM 676 O O . LEU A 1 86 ? -9.377 9.405 17.066 1.00 92.75 86 LEU A O 1
ATOM 680 N N . SER A 1 87 ? -8.014 10.849 16.038 1.00 90.88 87 SER A N 1
ATOM 681 C CA . SER A 1 87 ? -7.602 11.518 17.278 1.00 90.88 87 SER A CA 1
ATOM 682 C C . SER A 1 87 ? -8.791 12.122 18.032 1.00 90.88 87 SER A C 1
ATOM 684 O O . SER A 1 87 ? -8.818 12.081 19.258 1.00 90.88 87 SER A O 1
ATOM 686 N N . LYS A 1 88 ? -9.804 12.658 17.329 1.00 92.75 88 LYS A N 1
ATOM 687 C CA . LYS A 1 88 ? -11.048 13.126 17.968 1.00 92.75 88 LYS A CA 1
ATOM 688 C C . LYS A 1 88 ? -11.852 11.963 18.547 1.00 92.75 88 LYS A C 1
ATOM 690 O O . LYS A 1 88 ? -12.334 12.083 19.669 1.00 92.75 88 LYS A O 1
ATOM 695 N N . ARG A 1 89 ? -11.962 10.845 17.821 1.00 91.88 89 ARG A N 1
ATOM 696 C CA . ARG A 1 89 ? -12.651 9.635 18.300 1.00 91.88 89 ARG A CA 1
ATOM 697 C C . ARG A 1 89 ? -12.025 9.094 19.585 1.00 91.88 89 ARG A C 1
ATOM 699 O O . ARG A 1 89 ? -12.741 8.729 20.512 1.00 91.88 89 ARG A O 1
ATOM 706 N N . GLU A 1 90 ? -10.698 9.091 19.670 1.00 87.44 90 GLU A N 1
ATOM 707 C CA . GLU A 1 90 ? -9.974 8.603 20.848 1.00 87.44 90 GLU A CA 1
ATOM 708 C C . GLU A 1 90 ? -10.289 9.415 22.119 1.00 87.44 90 GLU A C 1
ATOM 710 O O . GLU A 1 90 ? -10.327 8.867 23.224 1.00 87.44 90 GLU A O 1
ATOM 715 N N . LEU A 1 91 ? -10.596 10.711 21.974 1.00 86.81 91 LEU A N 1
ATOM 716 C CA . LEU A 1 91 ? -10.986 11.575 23.093 1.00 86.81 91 LEU A CA 1
ATOM 717 C C . LEU A 1 91 ? -12.375 11.245 23.662 1.00 86.81 91 LEU A C 1
ATOM 719 O O . LEU A 1 91 ? -12.595 11.475 24.853 1.00 86.81 91 LEU A O 1
ATOM 723 N N . ASP A 1 92 ? -13.278 10.671 22.862 1.00 81.88 92 ASP A N 1
ATOM 724 C CA . ASP A 1 92 ? -14.638 10.299 23.287 1.00 81.88 92 ASP A CA 1
ATOM 725 C C . ASP A 1 92 ? -14.674 9.025 24.160 1.00 81.88 92 ASP A C 1
ATOM 727 O O . ASP A 1 92 ? -15.706 8.711 24.755 1.00 81.88 92 ASP A O 1
ATOM 731 N N . LYS A 1 93 ? -13.545 8.304 24.298 1.00 65.12 93 LYS A N 1
ATOM 732 C CA . LYS A 1 93 ? -13.336 7.135 25.189 1.00 65.12 93 LYS A CA 1
ATOM 733 C C . LYS A 1 93 ? -14.401 6.026 25.103 1.00 65.12 93 LYS A C 1
ATOM 735 O O . LYS A 1 93 ? -14.552 5.231 26.036 1.00 65.12 93 LYS A O 1
ATOM 740 N N . SER A 1 94 ? -15.134 5.929 23.999 1.00 64.69 94 SER A N 1
ATOM 741 C CA . SER A 1 94 ? -16.187 4.932 23.803 1.00 64.69 94 SER A CA 1
ATOM 742 C C . SER A 1 94 ? -15.617 3.609 23.270 1.00 64.69 94 SER A C 1
ATOM 744 O O . SER A 1 94 ? -15.703 3.281 22.096 1.00 64.69 94 SER A O 1
ATOM 746 N N . GLY A 1 95 ? -15.040 2.801 24.164 1.00 67.94 95 GLY A N 1
ATOM 747 C CA . GLY A 1 95 ? -14.827 1.362 23.941 1.00 67.94 95 GLY A CA 1
ATOM 748 C C . GLY A 1 95 ? -13.444 0.925 23.441 1.00 67.94 95 GLY A C 1
ATOM 749 O O . GLY A 1 95 ? -12.921 -0.053 23.979 1.00 67.94 95 GLY A O 1
ATOM 750 N N . PHE A 1 96 ? -12.834 1.620 22.477 1.00 82.00 96 PHE A N 1
ATOM 751 C CA . PHE A 1 96 ? -11.451 1.350 22.051 1.00 82.00 96 PHE A CA 1
ATOM 752 C C . PHE A 1 96 ? -10.444 2.073 22.953 1.00 82.00 96 PHE A C 1
ATOM 754 O O . PHE A 1 96 ? -10.637 3.234 23.311 1.00 82.00 96 PHE A O 1
ATOM 761 N N . GLN A 1 97 ? -9.356 1.391 23.330 1.00 80.12 97 GLN A N 1
ATOM 762 C CA . GLN A 1 97 ? -8.268 2.011 24.096 1.00 80.12 97 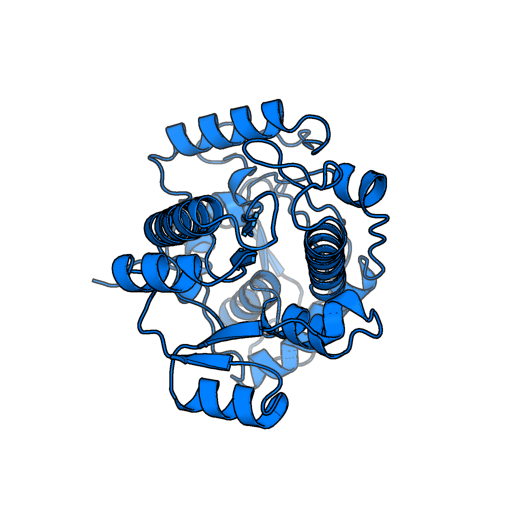GLN A CA 1
ATOM 763 C C . GLN A 1 97 ? -7.464 2.998 23.250 1.00 80.12 97 GLN A C 1
ATOM 765 O O . GLN A 1 97 ? -6.987 3.997 23.783 1.00 80.12 97 GLN A O 1
ATOM 770 N N . ARG A 1 98 ? -7.298 2.694 21.959 1.00 86.19 98 ARG A N 1
ATOM 771 C CA . ARG A 1 98 ? -6.658 3.551 20.960 1.00 86.19 98 ARG A CA 1
ATOM 772 C C . ARG A 1 98 ? -7.313 3.353 19.613 1.00 86.19 98 ARG A C 1
ATOM 774 O O . ARG A 1 98 ? -7.719 2.238 19.285 1.00 86.19 98 ARG A O 1
ATOM 781 N N . THR A 1 99 ? -7.354 4.418 18.833 1.00 91.25 99 THR A N 1
ATOM 782 C CA . THR A 1 99 ? -7.792 4.351 17.441 1.00 91.25 99 THR A CA 1
ATOM 783 C C . THR A 1 99 ? -6.636 3.946 16.532 1.00 91.25 99 THR A C 1
ATOM 785 O O . THR A 1 99 ? -5.468 4.156 16.865 1.00 91.25 99 THR A O 1
ATOM 788 N N . TRP A 1 100 ? -6.945 3.327 15.393 1.00 90.81 100 TRP A N 1
ATOM 789 C CA . TRP A 1 100 ? -5.926 2.832 14.468 1.00 90.81 100 TRP A CA 1
ATOM 790 C C . TRP A 1 100 ? -6.153 3.325 13.046 1.00 90.81 100 TRP A C 1
ATOM 792 O O . TRP A 1 100 ? -7.276 3.441 12.562 1.00 90.81 100 TRP A O 1
ATOM 802 N N . MET A 1 101 ? -5.048 3.560 12.348 1.00 90.50 101 MET A N 1
ATOM 803 C CA . MET A 1 101 ? -5.037 3.734 10.905 1.00 90.50 101 MET A CA 1
ATOM 804 C C . MET A 1 101 ? -4.073 2.714 10.308 1.00 90.50 101 MET A C 1
ATOM 806 O O . MET A 1 101 ? -2.874 2.766 10.576 1.00 90.50 101 MET A O 1
ATOM 810 N N . ILE A 1 102 ? -4.587 1.799 9.489 1.00 89.19 102 ILE A N 1
ATOM 811 C CA . ILE A 1 102 ? -3.759 0.928 8.652 1.00 89.19 102 ILE A CA 1
ATOM 812 C C . ILE A 1 102 ? -3.561 1.657 7.325 1.00 89.19 102 ILE A C 1
ATOM 814 O O . ILE A 1 102 ? -4.524 1.920 6.605 1.00 89.19 102 ILE A O 1
ATOM 818 N N . TYR A 1 103 ? -2.318 2.014 7.019 1.00 82.44 103 TYR A N 1
ATOM 819 C CA . TYR A 1 103 ? -1.961 2.806 5.845 1.00 82.44 103 TYR A CA 1
ATOM 820 C C . TYR A 1 103 ? -1.104 1.995 4.877 1.00 82.44 103 TYR A C 1
ATOM 822 O O . TYR A 1 103 ? -0.061 1.465 5.261 1.00 82.44 103 TYR A O 1
ATOM 830 N N . THR A 1 104 ? -1.514 1.929 3.610 1.00 77.81 104 THR A N 1
ATOM 831 C CA . THR A 1 104 ? -0.700 1.315 2.557 1.00 77.81 104 THR A CA 1
ATOM 832 C C . THR A 1 104 ? 0.305 2.321 1.994 1.00 77.81 104 THR A C 1
ATOM 834 O O . THR A 1 104 ? -0.067 3.252 1.280 1.00 77.81 104 THR A O 1
ATOM 837 N N . GLY A 1 105 ? 1.592 2.113 2.278 1.00 71.50 105 GLY A N 1
ATOM 838 C CA . GLY A 1 105 ? 2.693 2.773 1.569 1.00 71.50 105 GLY A CA 1
ATOM 839 C C . GLY A 1 105 ? 3.091 2.019 0.295 1.00 71.50 105 GLY A C 1
ATOM 840 O O . GLY A 1 105 ? 2.848 0.819 0.173 1.00 71.50 105 GLY A O 1
ATOM 841 N N . GLY A 1 106 ? 3.711 2.715 -0.661 1.00 71.81 106 GLY A N 1
ATOM 842 C CA . GLY A 1 106 ? 4.299 2.091 -1.848 1.00 71.81 106 GLY A CA 1
ATOM 843 C C . GLY A 1 106 ? 5.757 1.696 -1.613 1.00 71.81 106 GLY A C 1
ATOM 844 O O . GLY A 1 106 ? 6.517 2.465 -1.028 1.00 71.81 106 GLY A O 1
ATOM 845 N N . CYS A 1 107 ? 6.188 0.547 -2.143 1.00 70.00 107 CYS A N 1
ATOM 846 C CA . CYS A 1 107 ? 7.586 0.093 -2.065 1.00 70.00 107 CYS A CA 1
ATOM 847 C C . CYS A 1 107 ? 8.582 1.033 -2.775 1.00 70.00 107 CYS A C 1
ATOM 849 O O . CYS A 1 107 ? 9.786 0.941 -2.564 1.00 70.00 107 CYS A O 1
ATOM 851 N N . SER A 1 108 ? 8.102 1.991 -3.576 1.00 71.69 108 SER A N 1
ATOM 852 C CA . SER A 1 108 ? 8.923 3.081 -4.112 1.00 71.69 108 SER A CA 1
ATOM 853 C C . SER A 1 108 ? 9.538 3.971 -3.029 1.00 71.69 108 SER A C 1
ATOM 855 O O . SER A 1 108 ? 10.556 4.597 -3.294 1.00 71.69 108 SER A O 1
ATOM 857 N N . ASN A 1 109 ? 8.958 4.034 -1.825 1.00 72.75 109 ASN A N 1
ATOM 858 C CA . ASN A 1 109 ? 9.478 4.864 -0.730 1.00 72.75 109 ASN A CA 1
ATOM 859 C C . ASN A 1 109 ? 10.836 4.373 -0.220 1.00 72.75 109 ASN A C 1
ATOM 861 O O . ASN A 1 109 ? 11.667 5.174 0.203 1.00 72.75 109 ASN A O 1
ATOM 865 N N . VAL A 1 110 ? 11.073 3.065 -0.325 1.00 76.00 110 VAL A N 1
ATOM 866 C CA . VAL A 1 110 ? 12.354 2.429 -0.017 1.00 76.00 110 VAL A CA 1
ATOM 867 C C . VAL A 1 110 ? 13.188 2.194 -1.271 1.00 76.00 110 VAL A C 1
ATOM 869 O O . VAL A 1 110 ? 14.146 1.444 -1.196 1.00 76.00 110 VAL A O 1
ATOM 872 N N . SER A 1 111 ? 12.869 2.798 -2.415 1.00 81.19 111 SER A N 1
ATOM 873 C CA . SER A 1 111 ? 13.699 2.679 -3.617 1.00 81.19 111 SER A CA 1
ATOM 874 C C . SER A 1 111 ? 14.847 3.682 -3.597 1.00 81.19 111 SER A C 1
ATOM 876 O O . SER A 1 111 ? 14.710 4.799 -3.100 1.00 81.19 111 SER A O 1
ATOM 878 N N . ASP A 1 112 ? 15.973 3.283 -4.173 1.00 86.38 112 ASP A N 1
ATOM 879 C CA . ASP A 1 112 ? 17.088 4.169 -4.492 1.00 86.38 112 ASP A CA 1
ATOM 880 C C . ASP A 1 112 ? 16.941 4.793 -5.894 1.00 86.38 112 ASP A C 1
ATOM 882 O O . ASP A 1 112 ? 15.913 4.621 -6.559 1.00 86.38 112 ASP A O 1
ATOM 886 N N . ARG A 1 113 ? 17.954 5.555 -6.326 1.00 87.38 113 ARG A N 1
ATOM 887 C CA . ARG A 1 113 ? 17.967 6.286 -7.604 1.00 87.38 113 ARG A CA 1
ATOM 888 C C . ARG A 1 113 ? 19.290 6.070 -8.328 1.00 87.38 113 ARG A C 1
ATOM 890 O O . ARG A 1 113 ? 20.166 6.926 -8.251 1.00 87.38 113 ARG A O 1
ATOM 897 N N . PRO A 1 114 ? 19.488 4.927 -8.992 1.00 88.81 114 PRO A N 1
ATOM 898 C CA . PRO A 1 114 ? 20.798 4.575 -9.527 1.00 88.81 114 PRO A CA 1
ATOM 899 C C . PRO A 1 114 ? 21.224 5.409 -10.745 1.00 88.81 114 PRO A C 1
ATOM 901 O O . PRO A 1 114 ? 22.398 5.391 -11.101 1.00 88.81 114 PRO A O 1
ATOM 904 N N . LEU A 1 115 ? 20.310 6.139 -11.397 1.00 89.38 115 LEU A N 1
ATOM 905 C CA . LEU A 1 115 ? 20.624 6.970 -12.565 1.00 89.38 115 LEU A CA 1
ATOM 906 C C . LEU A 1 115 ? 20.902 8.424 -12.185 1.00 89.38 115 LEU A C 1
ATOM 908 O O . LEU A 1 115 ? 21.762 9.066 -12.786 1.00 89.38 115 LEU A O 1
ATOM 912 N N . THR A 1 116 ? 20.155 8.963 -11.220 1.00 88.69 116 THR A N 1
ATOM 913 C CA . THR A 1 116 ? 20.225 10.376 -10.815 1.00 88.69 116 THR A CA 1
ATOM 914 C C . THR A 1 116 ? 20.815 10.589 -9.423 1.00 88.69 116 THR A C 1
ATOM 916 O O . THR A 1 116 ? 21.100 11.728 -9.045 1.00 88.69 116 THR A O 1
ATOM 919 N N . GLY A 1 117 ? 21.017 9.518 -8.660 1.00 86.56 117 GLY A N 1
ATOM 920 C CA . GLY A 1 117 ? 21.504 9.529 -7.287 1.00 86.56 117 GLY A CA 1
ATOM 921 C C . GLY A 1 117 ? 22.465 8.378 -6.994 1.00 86.56 117 GLY A C 1
ATOM 922 O O . GLY A 1 117 ? 23.316 8.029 -7.807 1.00 86.56 117 GLY A O 1
ATOM 923 N N . GLU A 1 118 ? 22.367 7.839 -5.780 1.00 88.88 118 GLU A N 1
ATOM 924 C CA . GLU A 1 118 ? 23.215 6.746 -5.303 1.00 88.88 118 GLU A CA 1
ATOM 925 C C . GLU A 1 118 ? 22.471 5.413 -5.420 1.00 88.88 118 GLU A C 1
ATOM 927 O O . GLU A 1 118 ? 21.270 5.342 -5.147 1.00 88.88 118 GLU A O 1
ATOM 932 N N . ALA A 1 119 ? 23.197 4.372 -5.826 1.00 88.56 119 ALA A N 1
ATOM 933 C CA . ALA A 1 119 ? 22.688 3.015 -5.962 1.00 88.56 119 ALA A CA 1
ATOM 934 C C . ALA A 1 119 ? 23.055 2.162 -4.737 1.00 88.56 119 ALA A C 1
ATOM 936 O O . ALA A 1 119 ? 24.187 2.200 -4.253 1.00 88.56 119 ALA A O 1
ATOM 937 N N . PHE A 1 120 ? 22.116 1.337 -4.284 1.00 88.81 120 PHE A N 1
ATOM 938 C CA . PHE A 1 120 ? 22.233 0.408 -3.164 1.00 88.81 120 PHE A CA 1
ATOM 939 C C . PHE A 1 120 ? 21.730 -1.000 -3.564 1.00 88.81 120 PHE A C 1
ATOM 941 O O . PHE A 1 120 ? 20.786 -1.505 -2.950 1.00 88.81 120 PHE A O 1
ATOM 948 N N . PRO A 1 121 ? 22.349 -1.663 -4.563 1.00 85.25 121 PRO A N 1
ATOM 949 C CA . PRO A 1 121 ? 21.866 -2.935 -5.128 1.00 85.25 121 PRO A CA 1
ATOM 950 C C . PRO A 1 121 ? 21.795 -4.095 -4.124 1.00 85.25 121 PRO A C 1
ATOM 952 O O . PRO A 1 121 ? 20.926 -4.974 -4.199 1.00 85.25 121 PRO A O 1
ATOM 955 N N . ASP A 1 122 ? 22.688 -4.077 -3.138 1.00 86.44 122 ASP A N 1
ATOM 956 C CA . ASP A 1 122 ? 22.792 -5.116 -2.113 1.00 86.44 122 ASP A CA 1
ATOM 957 C C . ASP A 1 122 ? 21.894 -4.852 -0.899 1.00 86.44 122 ASP A C 1
ATOM 959 O O . ASP A 1 122 ? 21.851 -5.655 0.032 1.00 86.44 122 ASP A O 1
ATOM 963 N N . ARG A 1 123 ? 21.172 -3.727 -0.878 1.00 86.75 123 ARG A N 1
ATOM 964 C CA . ARG A 1 123 ? 20.343 -3.359 0.265 1.00 86.75 123 ARG A CA 1
ATOM 965 C C . ARG A 1 123 ? 19.016 -4.110 0.243 1.00 86.75 123 ARG A C 1
ATOM 967 O O . ARG A 1 123 ? 18.290 -4.106 -0.747 1.00 86.75 123 ARG A O 1
ATOM 974 N N . GLU A 1 124 ? 18.693 -4.688 1.389 1.00 84.81 124 GLU A N 1
ATOM 975 C CA . GLU A 1 124 ? 17.448 -5.402 1.654 1.00 84.81 124 GLU A CA 1
ATOM 976 C C . GLU A 1 124 ? 17.021 -5.071 3.092 1.00 84.81 124 GLU A C 1
ATOM 978 O O . GLU A 1 124 ? 17.443 -5.736 4.041 1.00 84.81 124 GLU A O 1
ATOM 983 N N . PRO A 1 125 ? 16.294 -3.959 3.307 1.00 82.00 125 PRO A N 1
ATOM 984 C CA . PRO A 1 125 ? 15.901 -3.538 4.641 1.00 82.00 125 PRO A CA 1
ATOM 985 C C . PRO A 1 125 ? 14.915 -4.533 5.260 1.00 82.00 125 PRO A C 1
ATOM 987 O O . PRO A 1 125 ? 13.922 -4.903 4.635 1.00 82.00 125 PRO A O 1
ATOM 990 N N . ASP A 1 126 ? 15.178 -4.929 6.502 1.00 86.50 126 ASP A N 1
ATOM 991 C CA . ASP A 1 126 ? 14.314 -5.805 7.297 1.00 86.50 126 ASP A CA 1
ATOM 992 C C . ASP A 1 126 ? 13.445 -4.952 8.231 1.00 86.50 126 ASP A C 1
ATOM 994 O O . ASP A 1 126 ? 13.951 -4.076 8.944 1.00 86.50 126 ASP A O 1
ATOM 998 N N . ASP A 1 127 ? 12.134 -5.194 8.225 1.00 82.62 127 ASP A N 1
ATOM 999 C CA . ASP A 1 127 ? 11.161 -4.421 9.004 1.00 82.62 127 ASP A CA 1
ATOM 1000 C C . ASP A 1 127 ? 11.317 -4.570 10.529 1.00 82.62 127 ASP A C 1
ATOM 1002 O O . ASP A 1 127 ? 10.826 -3.731 11.292 1.00 82.62 127 ASP A O 1
ATOM 1006 N N . THR A 1 128 ? 12.106 -5.543 10.999 1.00 87.19 128 THR A N 1
ATOM 1007 C CA . THR A 1 128 ? 12.563 -5.593 12.401 1.00 87.19 128 THR A CA 1
ATOM 1008 C C . THR A 1 128 ? 13.420 -4.387 12.796 1.00 87.19 128 THR A C 1
ATOM 1010 O O . THR A 1 128 ? 13.405 -3.986 13.964 1.00 87.19 128 THR A O 1
ATOM 1013 N N . TYR A 1 129 ? 14.109 -3.755 11.839 1.00 87.19 129 TYR A N 1
ATOM 1014 C CA . TYR A 1 129 ? 14.935 -2.554 12.023 1.00 87.19 129 TYR A CA 1
ATOM 1015 C C . TYR A 1 129 ? 14.261 -1.301 11.452 1.00 87.19 129 TYR A C 1
ATOM 1017 O O . TYR A 1 129 ? 14.890 -0.457 10.813 1.00 87.19 129 TYR A O 1
ATOM 1025 N N . ALA A 1 130 ? 12.965 -1.147 11.712 1.00 79.25 130 ALA A N 1
ATOM 1026 C CA . ALA A 1 130 ? 12.138 -0.069 11.181 1.00 79.25 130 ALA A CA 1
ATOM 1027 C C . ALA A 1 130 ? 12.709 1.363 11.272 1.00 79.25 130 ALA A C 1
ATOM 1029 O O . ALA A 1 130 ? 12.465 2.172 10.382 1.00 79.25 130 ALA A O 1
ATOM 1030 N N . GLU A 1 131 ? 13.466 1.712 12.318 1.00 79.88 131 GLU A N 1
ATOM 1031 C CA . GLU A 1 131 ? 14.069 3.053 12.413 1.00 79.88 131 GLU A CA 1
ATOM 1032 C C . GLU A 1 131 ? 15.100 3.306 11.306 1.00 79.88 131 GLU A C 1
ATOM 1034 O O . GLU A 1 131 ? 15.259 4.443 10.865 1.00 79.88 131 GLU A O 1
ATOM 1039 N N . ASP A 1 132 ? 15.797 2.271 10.842 1.00 83.88 132 ASP A N 1
ATOM 1040 C CA . ASP A 1 132 ? 16.769 2.392 9.758 1.00 83.88 132 ASP A CA 1
ATOM 1041 C C . ASP A 1 132 ? 16.069 2.466 8.397 1.00 83.88 132 ASP A C 1
ATOM 1043 O O . ASP A 1 132 ? 16.459 3.286 7.562 1.00 83.88 132 ASP A O 1
ATOM 1047 N N . VAL A 1 133 ? 14.966 1.722 8.223 1.00 79.31 133 VAL A N 1
ATOM 1048 C CA . VAL A 1 133 ? 14.049 1.877 7.078 1.00 79.31 133 VAL A CA 1
ATOM 1049 C C . VAL A 1 133 ? 13.535 3.318 7.015 1.00 79.31 133 VAL A C 1
ATOM 1051 O O . VAL A 1 133 ? 13.728 4.003 6.014 1.00 79.31 133 VAL A O 1
ATOM 1054 N N . TYR A 1 134 ? 12.987 3.829 8.121 1.00 76.00 134 TYR A N 1
ATOM 1055 C CA . TYR A 1 134 ? 12.466 5.192 8.218 1.00 76.00 134 TYR A CA 1
ATOM 1056 C C . TYR A 1 134 ? 13.531 6.257 7.923 1.00 76.00 134 TYR A C 1
ATOM 1058 O O . TYR A 1 134 ? 13.271 7.207 7.184 1.00 76.00 134 TYR A O 1
ATOM 1066 N N . LYS A 1 135 ? 14.742 6.133 8.488 1.00 81.88 135 LYS A N 1
ATOM 1067 C CA . LYS A 1 135 ? 15.836 7.086 8.223 1.00 81.88 135 LYS A CA 1
ATOM 1068 C C . LYS A 1 135 ? 16.184 7.134 6.740 1.00 81.88 135 LYS A C 1
ATOM 1070 O O . LYS A 1 135 ? 16.418 8.226 6.222 1.00 81.88 135 LYS A O 1
ATOM 1075 N N . PHE A 1 136 ? 16.214 5.976 6.079 1.00 82.31 136 PHE A N 1
ATOM 1076 C CA . PHE A 1 136 ? 16.455 5.900 4.646 1.00 82.31 136 PHE A CA 1
ATOM 1077 C C . PHE A 1 136 ? 15.338 6.589 3.858 1.00 82.31 136 PHE A C 1
ATOM 1079 O O . PHE A 1 136 ? 15.624 7.518 3.105 1.00 82.31 136 PHE A O 1
ATOM 1086 N N . GLU A 1 137 ? 14.077 6.201 4.079 1.00 76.31 137 GLU A N 1
ATOM 1087 C CA . GLU A 1 137 ? 12.926 6.801 3.387 1.00 76.31 137 GLU A CA 1
ATOM 1088 C C . GLU A 1 137 ? 12.904 8.323 3.570 1.00 76.31 137 GLU A C 1
ATOM 1090 O O . GLU A 1 137 ? 12.708 9.084 2.622 1.00 76.31 137 GLU A O 1
ATOM 1095 N N . HIS A 1 138 ? 13.162 8.791 4.793 1.00 74.88 138 HIS A N 1
ATOM 1096 C CA . HIS A 1 138 ? 13.190 10.212 5.113 1.00 74.88 138 HIS A CA 1
ATOM 1097 C C . HIS A 1 138 ? 14.324 10.951 4.386 1.00 74.88 138 HIS A C 1
ATOM 1099 O O . HIS A 1 138 ? 14.124 12.070 3.901 1.00 74.88 138 HIS A O 1
ATOM 1105 N N . ALA A 1 139 ? 15.509 10.341 4.288 1.00 81.00 139 ALA A N 1
ATOM 1106 C CA . ALA A 1 139 ? 16.642 10.907 3.563 1.00 81.00 139 ALA A CA 1
ATOM 1107 C C . ALA A 1 139 ? 16.364 10.987 2.054 1.00 81.00 139 ALA A C 1
ATOM 1109 O O . ALA A 1 139 ? 16.559 12.052 1.460 1.00 81.00 139 ALA A O 1
ATOM 1110 N N . GLU A 1 140 ? 15.843 9.917 1.450 1.00 76.38 140 GLU A N 1
ATOM 1111 C CA . GLU A 1 140 ? 15.485 9.896 0.029 1.00 76.38 140 GLU A CA 1
ATOM 1112 C C . GLU A 1 140 ? 14.350 10.872 -0.281 1.00 76.38 140 GLU A C 1
ATOM 1114 O O . GLU A 1 140 ? 14.430 11.639 -1.245 1.00 76.38 140 GLU A O 1
ATOM 1119 N N . ASN A 1 141 ? 13.331 10.952 0.576 1.00 71.81 141 ASN A N 1
ATOM 1120 C CA . ASN A 1 141 ? 12.242 11.908 0.407 1.00 71.81 141 ASN A CA 1
ATOM 1121 C C . ASN A 1 141 ? 12.730 13.363 0.442 1.00 71.81 141 ASN A C 1
ATOM 1123 O O . ASN A 1 141 ? 12.297 14.188 -0.369 1.00 71.81 141 ASN A O 1
ATOM 1127 N N . LYS A 1 142 ? 13.700 13.674 1.312 1.00 74.38 142 LYS A N 1
ATOM 1128 C CA . LYS A 1 142 ? 14.330 14.999 1.376 1.00 74.38 142 LYS A CA 1
ATOM 1129 C C . LYS A 1 142 ? 15.106 15.337 0.100 1.00 74.38 142 LYS A C 1
ATOM 1131 O O . LYS A 1 142 ? 14.987 16.460 -0.386 1.00 74.38 142 LYS A O 1
ATOM 1136 N N . LYS A 1 143 ? 15.858 14.384 -0.467 1.00 74.38 143 LYS A N 1
ATOM 1137 C CA . LYS A 1 143 ? 16.576 14.561 -1.751 1.00 74.38 143 LYS A CA 1
ATOM 1138 C C . LYS 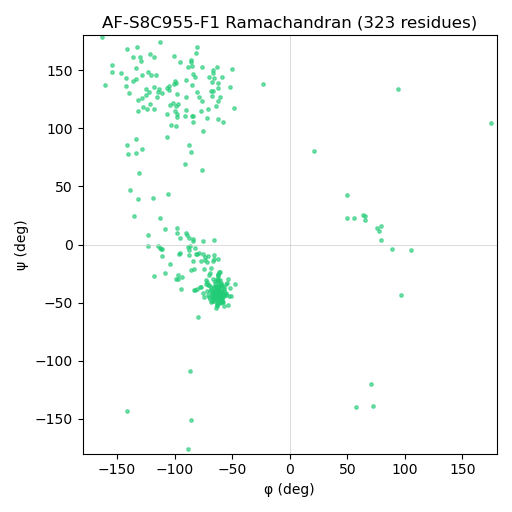A 1 143 ? 15.619 14.820 -2.920 1.00 74.38 143 LYS A C 1
ATOM 1140 O O . LYS A 1 143 ? 15.971 15.477 -3.891 1.00 74.38 143 LYS A O 1
ATOM 1145 N N . SER A 1 144 ? 14.390 14.341 -2.787 1.00 62.62 144 SER A N 1
ATOM 1146 C CA . SER A 1 144 ? 13.382 14.301 -3.845 1.00 62.62 144 SER A CA 1
ATOM 1147 C C . SER A 1 144 ? 12.380 15.449 -3.789 1.00 62.62 144 SER A C 1
ATOM 1149 O O . SER A 1 144 ? 11.349 15.396 -4.456 1.00 62.62 144 SER A O 1
ATOM 1151 N N . GLY A 1 145 ? 12.635 16.458 -2.951 1.00 57.78 145 GLY A N 1
ATOM 1152 C CA . GLY A 1 145 ? 11.754 17.615 -2.794 1.00 57.78 145 GLY A CA 1
ATOM 1153 C C . GLY A 1 145 ? 10.365 17.279 -2.240 1.00 57.78 145 GLY A C 1
ATOM 1154 O O . GLY A 1 145 ? 9.417 18.004 -2.526 1.00 57.78 145 GLY A O 1
ATOM 1155 N N . GLY A 1 146 ? 10.216 16.180 -1.487 1.00 50.66 146 GLY A N 1
ATOM 1156 C CA . GLY A 1 146 ? 8.919 15.757 -0.943 1.00 50.66 146 GLY A CA 1
ATOM 1157 C C . GLY A 1 146 ? 7.985 15.081 -1.957 1.00 50.66 146 GLY A C 1
ATOM 1158 O O . GLY A 1 146 ? 6.800 14.915 -1.681 1.00 50.66 146 GLY A O 1
ATOM 1159 N N . MET A 1 147 ? 8.483 14.717 -3.145 1.00 42.53 147 MET A N 1
ATOM 1160 C CA . MET A 1 147 ? 7.651 14.274 -4.272 1.00 42.53 147 MET A CA 1
ATOM 1161 C C . MET A 1 147 ? 7.058 12.859 -4.135 1.00 42.53 147 MET A C 1
ATOM 1163 O O . MET A 1 147 ? 6.138 12.534 -4.881 1.00 42.53 147 MET A O 1
ATOM 1167 N N . TYR A 1 148 ? 7.482 12.053 -3.152 1.00 45.91 148 TYR A N 1
ATOM 1168 C CA . TYR A 1 148 ? 6.916 10.716 -2.864 1.00 45.91 148 TYR A CA 1
ATOM 1169 C C . TYR A 1 148 ? 5.457 10.741 -2.374 1.00 45.91 148 TYR A C 1
ATOM 1171 O O . TYR A 1 148 ? 4.887 9.713 -2.032 1.00 45.91 148 TYR A O 1
ATOM 1179 N N . PHE A 1 149 ? 4.848 11.922 -2.339 1.00 38.56 149 PHE A N 1
ATOM 1180 C CA . PHE A 1 149 ? 3.581 12.206 -1.689 1.00 38.56 149 PHE A CA 1
ATOM 1181 C C . PHE A 1 149 ? 2.640 13.054 -2.567 1.00 38.56 149 PHE A C 1
ATOM 1183 O O . PHE A 1 149 ? 1.811 13.795 -2.046 1.00 38.56 149 PHE A O 1
ATOM 1190 N N . ARG A 1 150 ? 2.794 13.025 -3.899 1.00 35.16 150 ARG A N 1
ATOM 1191 C CA . ARG A 1 150 ? 1.944 13.808 -4.814 1.00 35.16 150 ARG A CA 1
ATOM 1192 C C . ARG A 1 150 ? 0.695 13.055 -5.270 1.00 35.16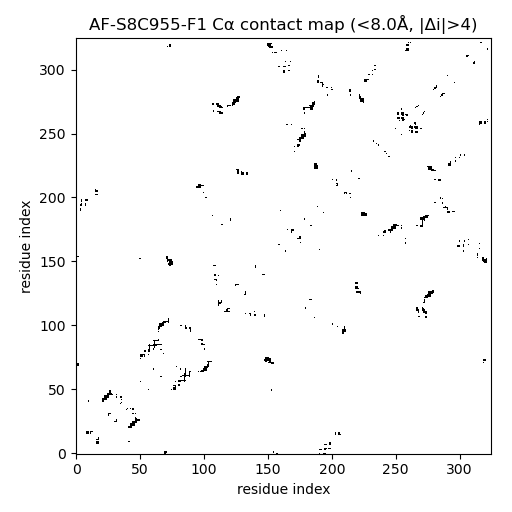 150 ARG A C 1
ATOM 1194 O O . ARG A 1 150 ? 0.824 11.978 -5.825 1.00 35.16 150 ARG A O 1
ATOM 1201 N N . ASN A 1 151 ? -0.456 13.710 -5.084 1.00 33.97 151 ASN A N 1
ATOM 1202 C CA . ASN A 1 151 ? -1.842 13.244 -5.219 1.00 33.97 151 ASN A CA 1
ATOM 1203 C C . ASN A 1 151 ? -2.080 12.028 -6.134 1.00 33.97 151 ASN A C 1
ATOM 1205 O O . ASN A 1 151 ? -1.582 11.950 -7.245 1.00 33.97 151 ASN A O 1
ATOM 1209 N N . GLY A 1 152 ? -2.946 11.112 -5.695 1.00 34.28 152 GLY A N 1
ATOM 1210 C CA . GLY A 1 152 ? -3.462 10.019 -6.522 1.00 34.28 152 GLY A CA 1
ATOM 1211 C C . GLY A 1 152 ? -4.933 9.769 -6.198 1.00 34.28 152 GLY A C 1
ATOM 1212 O O . GLY A 1 152 ? -5.331 9.881 -5.041 1.00 34.28 152 GLY A O 1
ATOM 1213 N N . ASP A 1 153 ? -5.734 9.442 -7.210 1.00 35.78 153 ASP A N 1
ATOM 1214 C CA . ASP A 1 153 ? -7.203 9.404 -7.151 1.00 35.78 153 ASP A CA 1
ATOM 1215 C C . ASP A 1 153 ? -7.816 8.033 -7.526 1.00 35.78 153 ASP A C 1
ATOM 1217 O O . ASP A 1 153 ? -9.038 7.841 -7.491 1.00 35.78 153 ASP A O 1
ATOM 1221 N N . GLY A 1 154 ? -7.005 7.039 -7.884 1.00 36.47 154 GLY A N 1
ATOM 1222 C CA . GLY A 1 154 ? -7.490 5.728 -8.325 1.00 36.47 154 GLY A CA 1
ATOM 1223 C C . GLY A 1 154 ? -7.990 4.827 -7.183 1.00 36.47 154 GLY A C 1
ATOM 1224 O O . GLY A 1 154 ? -7.234 4.509 -6.275 1.00 36.47 154 GLY A O 1
ATOM 1225 N N . LEU A 1 155 ? -9.243 4.351 -7.251 1.00 36.22 155 LEU A N 1
ATOM 1226 C CA . LEU A 1 155 ? -9.850 3.445 -6.248 1.00 36.22 155 LEU A CA 1
ATOM 1227 C C . LEU A 1 155 ? -10.381 2.109 -6.801 1.00 36.22 155 LEU A C 1
ATOM 1229 O O . LEU A 1 155 ? -11.015 1.349 -6.076 1.00 36.22 155 LEU A O 1
ATOM 1233 N N . PHE A 1 156 ? -10.129 1.775 -8.070 1.00 37.28 156 PHE A N 1
ATOM 1234 C CA . PHE A 1 156 ? -10.734 0.586 -8.688 1.00 37.28 156 PHE A CA 1
ATOM 1235 C C . PHE A 1 156 ? -9.759 -0.158 -9.594 1.00 37.28 156 PHE A C 1
ATOM 1237 O O . PHE A 1 156 ? -9.867 -0.060 -10.809 1.00 37.28 156 PHE A O 1
ATOM 1244 N N . ASN A 1 157 ? -8.839 -0.936 -9.016 1.00 40.91 157 ASN A N 1
ATOM 1245 C CA . ASN A 1 157 ? -8.009 -1.864 -9.785 1.00 40.91 157 ASN A CA 1
ATOM 1246 C C . ASN A 1 157 ? -8.316 -3.327 -9.420 1.00 40.91 157 ASN A C 1
ATOM 1248 O O . ASN A 1 157 ? -8.385 -3.674 -8.238 1.00 40.91 157 ASN A O 1
ATOM 1252 N N . ARG A 1 158 ? -8.528 -4.159 -10.447 1.00 34.41 158 ARG A N 1
ATOM 1253 C CA . ARG A 1 158 ? -8.746 -5.613 -10.342 1.00 34.41 158 ARG A CA 1
ATOM 1254 C C . ARG A 1 158 ? -7.455 -6.424 -10.549 1.00 34.41 158 ARG A C 1
ATOM 1256 O O . ARG A 1 158 ? -7.488 -7.625 -10.331 1.00 34.41 158 ARG A O 1
ATOM 1263 N N . ALA A 1 159 ? -6.351 -5.779 -10.932 1.00 41.84 159 ALA A N 1
ATOM 1264 C CA . ALA A 1 159 ? -5.027 -6.379 -11.117 1.00 41.84 159 ALA A CA 1
ATOM 1265 C C . ALA A 1 159 ? -3.939 -5.531 -10.420 1.00 41.84 159 ALA A C 1
ATOM 1267 O O . ALA A 1 159 ? -4.209 -4.420 -9.963 1.00 41.84 159 ALA A O 1
ATOM 1268 N N . GLY A 1 160 ? -2.702 -6.027 -10.312 1.00 54.78 160 GLY A N 1
ATOM 1269 C CA . GLY A 1 160 ? -1.554 -5.167 -9.984 1.00 54.78 160 GLY A CA 1
ATOM 1270 C C . GLY A 1 160 ? -1.328 -4.129 -11.093 1.00 54.78 160 GLY A C 1
ATOM 1271 O O . GLY A 1 160 ? -1.702 -4.375 -12.229 1.00 54.78 160 GLY A O 1
ATOM 1272 N N . LEU A 1 161 ? -0.749 -2.958 -10.802 1.00 66.62 161 LEU A N 1
ATOM 1273 C CA . LEU A 1 161 ? -0.520 -1.906 -11.817 1.00 66.62 161 LEU A CA 1
ATOM 1274 C C . LEU A 1 161 ? 0.605 -2.254 -12.803 1.00 66.62 161 LEU A C 1
ATOM 1276 O O . LEU A 1 161 ? 0.530 -1.897 -13.974 1.00 66.62 161 LEU A O 1
ATOM 1280 N N . MET A 1 162 ? 1.636 -2.962 -12.338 1.00 69.00 162 MET A N 1
ATOM 1281 C CA . MET A 1 162 ? 2.864 -3.180 -13.109 1.00 69.00 162 MET A CA 1
ATOM 1282 C C . MET A 1 162 ? 2.663 -4.109 -14.310 1.00 69.00 162 MET A C 1
ATOM 1284 O O . MET A 1 162 ? 3.103 -3.770 -15.403 1.00 69.00 162 MET A O 1
ATOM 1288 N N . VAL A 1 163 ? 1.968 -5.241 -14.138 1.00 69.81 163 VAL A N 1
ATOM 1289 C CA . VAL A 1 163 ? 1.726 -6.215 -15.222 1.00 69.81 163 VAL A CA 1
ATOM 1290 C C . VAL A 1 163 ? 0.977 -5.570 -16.407 1.00 69.81 163 VAL A C 1
ATOM 1292 O O . VAL A 1 163 ? 1.493 -5.636 -17.525 1.00 69.81 163 VAL A O 1
ATOM 1295 N N . PRO A 1 164 ? -0.145 -4.844 -16.204 1.00 70.31 164 PRO A N 1
ATOM 1296 C CA . PRO A 1 164 ? -0.805 -4.083 -17.261 1.00 70.31 164 PRO A CA 1
ATOM 1297 C C . PRO A 1 164 ? 0.100 -3.069 -17.963 1.00 70.31 164 PRO A C 1
ATOM 1299 O O . PRO A 1 164 ? 0.055 -2.958 -19.186 1.00 70.31 164 PRO A O 1
ATOM 1302 N N . ILE A 1 165 ? 0.926 -2.327 -17.214 1.00 76.69 165 ILE A N 1
ATOM 1303 C CA . ILE A 1 165 ? 1.826 -1.309 -17.777 1.00 76.69 165 ILE A CA 1
ATOM 1304 C C . ILE A 1 165 ? 2.909 -1.961 -18.645 1.00 76.69 165 ILE A C 1
ATOM 1306 O O . ILE A 1 165 ? 3.102 -1.543 -19.787 1.00 76.69 165 ILE A O 1
ATOM 1310 N N . MET A 1 166 ? 3.569 -3.010 -18.138 1.00 75.88 166 MET A N 1
ATOM 1311 C CA . MET A 1 166 ? 4.585 -3.771 -18.875 1.00 75.88 166 MET A CA 1
ATOM 1312 C C . MET A 1 166 ? 4.005 -4.344 -20.170 1.00 75.88 166 MET A C 1
ATOM 1314 O O . MET A 1 166 ? 4.573 -4.169 -21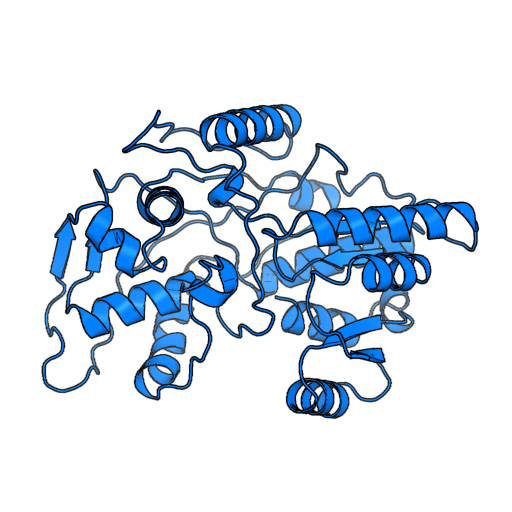.246 1.00 75.88 166 MET A O 1
ATOM 1318 N N . MET A 1 167 ? 2.847 -5.001 -20.080 1.00 72.12 167 MET A N 1
ATOM 1319 C CA . MET A 1 167 ? 2.206 -5.619 -21.236 1.00 72.12 167 MET A CA 1
ATOM 1320 C C . MET A 1 167 ? 1.733 -4.571 -22.240 1.00 72.12 167 MET A C 1
ATOM 1322 O O . MET A 1 167 ? 1.997 -4.719 -23.427 1.00 72.12 167 MET A O 1
ATOM 1326 N N . SER A 1 168 ? 1.102 -3.486 -21.786 1.00 75.75 168 SER A N 1
ATOM 1327 C CA . SER A 1 168 ? 0.694 -2.380 -22.658 1.00 75.75 168 SER A CA 1
ATOM 1328 C C . SER A 1 168 ? 1.888 -1.785 -23.410 1.00 75.75 168 SER A C 1
ATOM 1330 O O . SER A 1 168 ? 1.802 -1.582 -24.619 1.00 75.75 168 SER A O 1
ATOM 1332 N N . TYR A 1 169 ? 3.027 -1.588 -22.738 1.00 79.25 169 TYR A N 1
ATOM 1333 C CA . TYR A 1 169 ? 4.252 -1.118 -23.386 1.00 79.25 169 TYR A CA 1
ATOM 1334 C C . TYR A 1 169 ? 4.724 -2.085 -24.480 1.00 79.25 169 TYR A C 1
ATOM 1336 O O . TYR A 1 169 ? 4.928 -1.660 -25.616 1.00 79.25 169 TYR A O 1
ATOM 1344 N N . VAL A 1 170 ? 4.825 -3.388 -24.184 1.00 77.88 170 VAL A N 1
ATOM 1345 C CA . VAL A 1 170 ? 5.245 -4.404 -25.170 1.00 77.88 170 VAL A CA 1
ATOM 1346 C C . VAL A 1 170 ? 4.288 -4.452 -26.362 1.00 77.88 170 VAL A C 1
ATOM 1348 O O . VAL A 1 170 ? 4.740 -4.498 -27.504 1.00 77.88 170 VAL A O 1
ATOM 1351 N N . LEU A 1 171 ? 2.975 -4.384 -26.118 1.00 71.88 171 LEU A N 1
ATOM 1352 C CA . LEU A 1 171 ? 1.955 -4.358 -27.172 1.00 71.88 171 LEU A CA 1
ATOM 1353 C C . LEU A 1 171 ? 2.060 -3.121 -28.069 1.00 71.88 171 LEU A C 1
ATOM 1355 O O . LEU A 1 171 ? 1.798 -3.211 -29.264 1.00 71.88 171 LEU A O 1
ATOM 1359 N N . GLN A 1 172 ? 2.414 -1.967 -27.503 1.00 75.88 172 GLN A N 1
ATOM 1360 C CA . GLN A 1 172 ? 2.505 -0.705 -28.240 1.00 75.88 172 GLN A CA 1
ATOM 1361 C C . GLN A 1 172 ? 3.832 -0.538 -28.983 1.00 75.88 172 GLN A C 1
ATOM 1363 O O . GLN A 1 172 ? 3.857 0.014 -30.081 1.00 75.88 172 GLN A O 1
ATOM 1368 N N . LYS A 1 173 ? 4.942 -0.953 -28.367 1.00 78.12 173 LYS A N 1
ATOM 1369 C CA . LYS A 1 173 ? 6.305 -0.706 -28.862 1.00 78.12 173 LYS A CA 1
ATOM 1370 C C . LYS A 1 173 ? 6.877 -1.872 -29.644 1.00 78.12 173 LYS A C 1
ATOM 1372 O O . LYS A 1 173 ? 7.738 -1.678 -30.496 1.00 78.12 173 LYS A O 1
ATOM 1377 N N . GLY A 1 174 ? 6.393 -3.070 -29.355 1.00 72.38 174 GLY A N 1
ATOM 1378 C CA . GLY A 1 174 ? 6.889 -4.288 -29.952 1.00 72.38 174 GLY A CA 1
ATOM 1379 C C . GLY A 1 174 ? 8.194 -4.817 -29.339 1.00 72.38 174 GLY A C 1
ATOM 1380 O O . GLY A 1 174 ? 8.865 -5.652 -29.933 1.00 72.38 174 GLY A O 1
ATOM 1381 N N . TYR A 1 175 ? 8.580 -4.346 -28.159 1.00 75.00 175 TYR A N 1
ATOM 1382 C CA . TYR A 1 175 ? 9.731 -4.861 -27.420 1.00 75.00 175 TYR A CA 1
ATOM 1383 C C . TYR A 1 175 ? 9.537 -4.599 -25.926 1.00 75.00 175 TYR A C 1
ATOM 1385 O O . TYR A 1 175 ? 8.810 -3.686 -25.533 1.00 75.00 175 TYR A O 1
ATOM 1393 N N . GLY A 1 176 ? 10.167 -5.417 -25.084 1.00 79.06 176 GLY A N 1
ATOM 1394 C CA . GLY A 1 176 ? 10.353 -5.099 -23.668 1.00 79.06 176 GLY A CA 1
ATOM 1395 C C . GLY A 1 176 ? 11.547 -4.167 -23.484 1.00 79.06 176 GLY A C 1
ATOM 1396 O O . GLY A 1 176 ? 12.379 -4.041 -24.384 1.00 79.06 176 GLY A O 1
ATOM 1397 N N . PHE A 1 177 ? 11.672 -3.539 -22.317 1.00 82.88 177 PHE A N 1
ATOM 1398 C CA . PHE A 1 177 ? 12.808 -2.666 -22.046 1.00 82.88 177 PHE A CA 1
ATOM 1399 C C . PHE A 1 177 ? 13.521 -2.972 -20.732 1.00 82.88 177 PHE A C 1
ATOM 1401 O O . PHE A 1 177 ? 12.956 -3.562 -19.814 1.00 82.88 177 PHE A O 1
ATOM 1408 N N . ILE A 1 178 ? 14.774 -2.531 -20.678 1.00 83.94 178 ILE A N 1
ATOM 1409 C CA . ILE A 1 178 ? 15.615 -2.408 -19.494 1.00 83.94 178 ILE A CA 1
ATOM 1410 C C . ILE A 1 178 ? 15.948 -0.923 -19.342 1.00 83.94 178 ILE A C 1
ATOM 1412 O O . ILE A 1 178 ? 16.287 -0.260 -20.323 1.00 83.94 178 ILE A O 1
ATOM 1416 N N . LEU A 1 179 ? 15.862 -0.402 -18.121 1.00 87.38 179 LEU A N 1
ATOM 1417 C CA . LEU A 1 179 ? 16.321 0.942 -17.791 1.00 87.38 179 LEU A CA 1
ATOM 1418 C C . LEU A 1 179 ? 17.623 0.848 -16.984 1.00 87.38 179 LEU A C 1
ATOM 1420 O O . LEU A 1 179 ? 17.721 0.054 -16.050 1.00 87.38 179 LEU A O 1
ATOM 1424 N N . GLY A 1 180 ? 18.617 1.666 -17.335 1.00 87.25 180 GLY A N 1
ATOM 1425 C CA . GLY A 1 180 ? 19.928 1.635 -16.686 1.00 87.25 180 GLY A CA 1
ATOM 1426 C C . GLY A 1 180 ? 20.745 0.403 -17.070 1.00 87.25 180 GLY A C 1
ATOM 1427 O O . GLY A 1 180 ? 20.770 -0.004 -18.230 1.00 87.25 180 GLY A O 1
ATOM 1428 N N . ASP A 1 181 ? 21.422 -0.184 -16.089 1.00 84.38 181 ASP A N 1
ATOM 1429 C CA . ASP A 1 181 ? 22.235 -1.396 -16.248 1.00 84.38 181 ASP A CA 1
ATOM 1430 C C . ASP A 1 181 ? 21.430 -2.702 -16.093 1.00 84.38 181 ASP A C 1
ATOM 1432 O O . ASP A 1 181 ? 21.982 -3.790 -16.249 1.00 84.38 181 ASP A O 1
ATOM 1436 N N . GLY A 1 182 ? 20.126 -2.604 -15.808 1.00 79.62 182 GLY A N 1
ATOM 1437 C CA . GLY A 1 182 ? 19.244 -3.751 -15.596 1.00 79.62 182 GLY A CA 1
ATOM 1438 C C . GLY A 1 182 ? 19.396 -4.450 -14.247 1.00 79.62 182 GLY A C 1
ATOM 1439 O O . GLY A 1 182 ? 18.869 -5.549 -14.092 1.00 79.62 182 GLY A O 1
ATOM 1440 N N . SER A 1 183 ? 20.078 -3.831 -13.280 1.00 80.12 183 SER A N 1
ATOM 1441 C CA . SER A 1 183 ? 20.172 -4.325 -11.898 1.00 80.12 183 SER A CA 1
ATOM 1442 C C . SER A 1 183 ? 18.917 -4.062 -11.054 1.00 80.12 183 SER A C 1
ATOM 1444 O O . SER A 1 183 ? 18.737 -4.692 -10.008 1.00 80.12 183 SER A O 1
ATOM 1446 N N . GLY A 1 184 ? 18.027 -3.183 -11.533 1.00 78.56 184 GLY A N 1
ATOM 1447 C CA . GLY A 1 184 ? 16.786 -2.814 -10.859 1.00 78.56 184 GLY A CA 1
ATOM 1448 C C . GLY A 1 184 ? 15.942 -4.025 -10.460 1.00 78.56 184 GLY A C 1
ATOM 1449 O O . GLY A 1 184 ? 15.740 -4.962 -11.235 1.00 78.56 184 GLY A O 1
ATOM 1450 N N . VAL A 1 185 ? 15.432 -3.997 -9.230 1.00 76.12 185 VAL A N 1
ATOM 1451 C CA . VAL A 1 185 ? 14.740 -5.132 -8.609 1.00 76.12 185 VAL A CA 1
ATOM 1452 C C . VAL A 1 185 ? 13.561 -4.654 -7.773 1.00 76.12 185 VAL A C 1
ATOM 1454 O O . VAL A 1 185 ? 13.652 -3.678 -7.027 1.00 76.12 185 VAL A O 1
ATOM 1457 N N . ILE A 1 186 ? 12.437 -5.359 -7.899 1.00 73.44 186 ILE A N 1
ATOM 1458 C CA . ILE A 1 186 ? 11.191 -5.087 -7.185 1.00 73.44 186 ILE A CA 1
ATOM 1459 C C . ILE A 1 186 ? 10.733 -6.326 -6.420 1.00 73.44 186 ILE A C 1
ATOM 1461 O O . ILE A 1 186 ? 10.646 -7.405 -7.002 1.00 73.44 186 ILE A O 1
ATOM 1465 N N . ASP A 1 187 ? 10.354 -6.127 -5.160 1.00 73.50 187 ASP A N 1
ATOM 1466 C CA . ASP A 1 187 ? 9.549 -7.097 -4.424 1.00 73.50 187 ASP A CA 1
ATOM 1467 C C . ASP A 1 187 ? 8.068 -6.941 -4.744 1.00 73.50 187 ASP A C 1
ATOM 1469 O O . ASP A 1 187 ? 7.541 -5.832 -4.901 1.00 73.50 187 ASP A O 1
ATOM 1473 N N . TYR A 1 188 ? 7.370 -8.065 -4.780 1.00 71.94 188 TYR A N 1
ATOM 1474 C CA . TYR A 1 188 ? 5.929 -8.098 -4.951 1.00 71.94 188 TYR A CA 1
ATOM 1475 C C . TYR A 1 188 ? 5.291 -8.980 -3.886 1.00 71.94 188 TYR A C 1
ATOM 1477 O O . TYR A 1 188 ? 5.928 -9.814 -3.256 1.00 71.94 188 TYR A O 1
ATOM 1485 N N . VAL A 1 189 ? 3.992 -8.795 -3.692 1.00 75.94 189 VAL A N 1
ATOM 1486 C CA . VAL A 1 189 ? 3.158 -9.697 -2.906 1.00 75.94 189 VAL A CA 1
ATOM 1487 C C . VAL A 1 189 ? 1.865 -9.900 -3.671 1.00 75.94 189 VAL A C 1
ATOM 1489 O O . VAL A 1 189 ? 1.340 -8.966 -4.290 1.00 75.94 189 VAL A O 1
ATOM 1492 N N . HIS A 1 190 ? 1.346 -11.122 -3.660 1.00 79.00 190 HIS A N 1
ATOM 1493 C CA . HIS A 1 190 ? 0.065 -11.380 -4.286 1.00 79.00 190 HIS A CA 1
ATOM 1494 C C . HIS A 1 190 ? -1.054 -10.645 -3.540 1.00 79.00 190 HIS A C 1
ATOM 1496 O O . HIS A 1 190 ? -1.056 -10.541 -2.313 1.00 79.00 190 HIS A O 1
ATOM 1502 N N . ILE A 1 191 ? -2.046 -10.147 -4.279 1.00 79.38 191 ILE A N 1
ATOM 1503 C CA . ILE A 1 191 ? -3.114 -9.322 -3.702 1.00 79.38 191 ILE A CA 1
ATOM 1504 C C . ILE A 1 191 ? -3.949 -10.070 -2.655 1.00 79.38 191 ILE A C 1
ATOM 1506 O O . ILE A 1 191 ? -4.412 -9.452 -1.700 1.00 79.38 191 ILE A O 1
ATOM 1510 N N . ALA A 1 192 ? -4.098 -11.387 -2.825 1.00 81.19 192 ALA A N 1
ATOM 1511 C CA . ALA A 1 192 ? -4.746 -12.279 -1.868 1.00 81.19 192 ALA A CA 1
ATOM 1512 C C . ALA A 1 192 ? -3.988 -12.325 -0.535 1.00 81.19 192 ALA A C 1
ATOM 1514 O O . ALA A 1 192 ? -4.579 -12.079 0.511 1.00 81.19 192 ALA A O 1
ATOM 1515 N N . ASP A 1 193 ? -2.675 -12.569 -0.591 1.00 83.88 193 ASP A N 1
ATOM 1516 C CA . ASP A 1 193 ? -1.834 -12.669 0.604 1.00 83.88 193 ASP A CA 1
ATOM 1517 C C . ASP A 1 193 ? -1.746 -11.322 1.326 1.00 83.88 193 ASP A C 1
ATOM 1519 O O . ASP A 1 193 ? -1.761 -11.264 2.556 1.00 83.88 193 ASP A O 1
ATOM 1523 N N . LEU A 1 194 ? -1.701 -10.221 0.567 1.00 84.12 194 LEU A N 1
ATOM 1524 C CA . LEU A 1 194 ? -1.772 -8.882 1.138 1.00 84.12 194 LEU A CA 1
ATOM 1525 C C . LEU A 1 194 ? -3.118 -8.648 1.831 1.00 84.12 194 LEU A C 1
ATOM 1527 O O . LEU A 1 194 ? -3.149 -8.096 2.925 1.00 84.12 194 LEU A O 1
ATOM 1531 N N . ALA A 1 195 ? -4.232 -9.063 1.228 1.00 87.12 195 ALA A N 1
ATOM 1532 C CA . ALA A 1 195 ? -5.540 -8.928 1.857 1.00 87.12 195 ALA A CA 1
ATOM 1533 C C . ALA A 1 195 ? -5.648 -9.767 3.142 1.00 87.12 195 ALA A C 1
ATOM 1535 O O . ALA A 1 195 ? -6.202 -9.271 4.121 1.00 87.12 195 ALA A O 1
ATOM 1536 N N . ASP A 1 196 ? -5.051 -10.963 3.187 1.00 88.31 196 ASP A N 1
ATOM 1537 C CA . ASP A 1 196 ? -4.953 -11.765 4.415 1.00 88.31 196 ASP A CA 1
ATOM 1538 C C . ASP A 1 196 ? -4.190 -11.044 5.521 1.00 88.31 196 ASP A C 1
ATOM 1540 O O . ASP A 1 196 ? -4.648 -11.012 6.662 1.00 88.31 196 ASP A O 1
ATOM 1544 N N . LEU A 1 197 ? -3.071 -10.392 5.193 1.00 89.75 197 LEU A N 1
ATOM 1545 C CA . LEU A 1 197 ? -2.348 -9.576 6.167 1.00 89.75 197 LEU A CA 1
ATOM 1546 C C . LEU A 1 197 ? -3.230 -8.452 6.727 1.00 89.75 197 LEU A C 1
ATOM 1548 O O . LEU A 1 197 ? -3.229 -8.204 7.931 1.00 89.75 197 LEU A O 1
ATOM 1552 N N . TYR A 1 198 ? -4.008 -7.781 5.876 1.00 91.19 198 TYR A N 1
ATOM 1553 C CA . TYR A 1 198 ? -4.921 -6.730 6.333 1.00 91.19 198 TYR A CA 1
ATOM 1554 C C . TYR A 1 198 ? -6.020 -7.292 7.235 1.00 91.19 198 TYR A C 1
ATOM 1556 O O . TYR A 1 198 ? -6.330 -6.667 8.246 1.00 91.19 198 TYR A O 1
ATOM 1564 N N . VAL A 1 199 ? -6.575 -8.465 6.918 1.00 92.94 199 VAL A N 1
ATOM 1565 C CA . VAL A 1 199 ? -7.553 -9.143 7.783 1.00 92.94 199 VAL A CA 1
ATOM 1566 C C . VAL A 1 199 ? -6.937 -9.470 9.144 1.00 92.94 199 VAL A C 1
ATOM 1568 O O . VAL A 1 199 ? -7.565 -9.179 10.158 1.00 92.94 199 VAL A O 1
ATOM 1571 N N . LEU A 1 200 ? -5.702 -9.983 9.187 1.00 93.19 200 LEU A N 1
ATOM 1572 C CA . LEU A 1 200 ? -4.985 -10.248 10.441 1.00 93.19 200 LEU A CA 1
ATOM 1573 C C . LEU A 1 200 ? -4.784 -8.968 11.262 1.00 93.19 200 LEU A C 1
ATOM 1575 O O . LEU A 1 200 ? -5.060 -8.957 12.460 1.00 93.19 200 LEU A O 1
ATOM 1579 N N . CYS A 1 201 ? -4.371 -7.870 10.622 1.00 92.56 201 CYS A N 1
ATOM 1580 C CA . CYS A 1 201 ? -4.232 -6.576 11.289 1.00 92.56 201 CYS A CA 1
ATOM 1581 C C . CYS A 1 201 ? -5.573 -6.060 11.840 1.00 92.56 201 CYS A C 1
ATOM 1583 O O . CYS A 1 201 ? -5.633 -5.594 12.975 1.00 92.56 201 CYS A O 1
ATOM 1585 N N . VAL A 1 202 ? -6.655 -6.145 11.057 1.00 94.00 202 VAL A N 1
ATOM 1586 C CA . VAL A 1 202 ? -8.001 -5.731 11.490 1.00 94.00 202 VAL A CA 1
ATOM 1587 C C . VAL A 1 202 ? -8.465 -6.588 12.669 1.00 94.00 202 VAL A C 1
ATOM 1589 O O . VAL A 1 202 ? -8.899 -6.036 13.677 1.00 94.00 202 VAL A O 1
ATOM 1592 N N . ALA A 1 203 ? -8.333 -7.914 12.578 1.00 94.00 203 ALA A N 1
ATOM 1593 C CA . ALA A 1 203 ? -8.723 -8.845 13.635 1.00 94.00 203 ALA A CA 1
ATOM 1594 C C . ALA A 1 203 ? -7.983 -8.555 14.942 1.00 94.00 203 ALA A C 1
ATOM 1596 O O . ALA A 1 203 ? -8.610 -8.401 15.987 1.00 94.00 203 ALA A O 1
ATOM 1597 N N . GLU A 1 204 ? -6.664 -8.391 14.877 1.00 93.62 204 GLU A N 1
ATOM 1598 C CA . GLU A 1 204 ? -5.830 -8.084 16.036 1.00 93.62 204 GLU A CA 1
ATOM 1599 C C . GLU A 1 204 ? -6.228 -6.746 16.689 1.00 93.62 204 GLU A C 1
ATOM 1601 O O . GLU A 1 204 ? -6.389 -6.664 17.911 1.00 93.62 204 GLU A O 1
ATOM 1606 N N . VAL A 1 205 ? -6.464 -5.695 15.895 1.00 92.88 205 VAL A N 1
ATOM 1607 C CA . VAL A 1 205 ? -6.943 -4.395 16.404 1.00 92.88 205 VAL A CA 1
ATOM 1608 C C . VAL A 1 205 ? -8.313 -4.530 17.072 1.00 92.88 205 VAL A C 1
ATOM 1610 O O . VAL A 1 205 ? -8.522 -3.981 18.155 1.00 92.88 205 VAL A O 1
ATOM 1613 N N . VAL A 1 206 ? -9.239 -5.268 16.462 1.00 92.25 206 VAL A N 1
ATOM 1614 C CA . VAL A 1 206 ? -10.610 -5.439 16.965 1.00 92.25 206 VAL A CA 1
ATOM 1615 C C . VAL A 1 206 ? -10.635 -6.262 18.252 1.00 92.25 206 VAL A C 1
ATOM 1617 O O . VAL A 1 206 ? -11.197 -5.816 19.254 1.00 92.25 206 VAL A O 1
ATOM 1620 N N . VAL A 1 207 ? -9.972 -7.419 18.266 1.00 92.25 207 VAL A N 1
ATOM 1621 C CA . VAL A 1 207 ? -9.908 -8.328 19.422 1.00 92.25 207 VAL A CA 1
ATOM 1622 C C . VAL A 1 207 ? -9.257 -7.643 20.622 1.00 92.25 207 VAL A C 1
ATOM 1624 O O . VAL A 1 207 ? -9.739 -7.763 21.751 1.00 92.25 207 VAL A O 1
ATOM 1627 N N . THR A 1 208 ? -8.196 -6.867 20.393 1.00 91.75 208 THR A N 1
ATOM 1628 C CA . THR A 1 208 ? -7.506 -6.130 21.464 1.00 91.75 208 THR A CA 1
ATOM 1629 C C . THR A 1 208 ? -8.172 -4.803 21.821 1.00 91.75 208 THR A C 1
ATOM 1631 O O . THR A 1 208 ? -7.705 -4.117 22.734 1.00 91.75 208 THR A O 1
ATOM 1634 N N . LYS A 1 209 ? -9.243 -4.407 21.118 1.00 90.19 209 LYS A N 1
ATOM 1635 C CA . LYS A 1 209 ? -9.875 -3.081 21.231 1.00 90.19 209 LYS A CA 1
ATOM 1636 C C . LYS A 1 209 ? -8.849 -1.948 21.124 1.00 90.19 209 LYS A C 1
ATOM 1638 O O . LYS A 1 209 ? -8.848 -1.003 21.917 1.00 90.19 209 LYS A O 1
ATOM 1643 N N . GLY A 1 210 ? -7.922 -2.096 20.181 1.00 87.19 210 GLY A N 1
ATOM 1644 C CA . GLY A 1 210 ? -6.843 -1.156 19.895 1.00 87.19 210 GLY A CA 1
ATOM 1645 C C . GLY A 1 210 ? -5.637 -1.222 20.838 1.00 87.19 210 GLY A C 1
ATOM 1646 O O . GLY A 1 210 ? -4.719 -0.421 20.678 1.00 87.19 210 GLY A O 1
ATOM 1647 N N . ALA A 1 211 ? -5.600 -2.151 21.797 1.00 89.12 211 ALA A N 1
ATOM 1648 C CA . ALA A 1 211 ? -4.504 -2.284 22.763 1.00 89.12 211 ALA A CA 1
ATOM 1649 C C . ALA A 1 211 ? -3.333 -3.175 22.289 1.00 89.12 211 ALA A C 1
ATOM 1651 O O . ALA A 1 211 ? -2.424 -3.451 23.076 1.00 89.12 211 ALA A O 1
ATOM 1652 N N . THR A 1 212 ? -3.356 -3.650 21.039 1.00 89.31 212 THR A N 1
ATOM 1653 C CA . THR A 1 212 ? -2.329 -4.551 20.495 1.00 89.31 212 THR A CA 1
ATOM 1654 C C . THR A 1 212 ? -0.919 -3.953 20.537 1.00 89.31 212 THR A C 1
ATOM 1656 O O . THR A 1 212 ? -0.712 -2.755 20.332 1.00 89.31 212 THR A O 1
ATOM 1659 N N . GLN A 1 213 ? 0.064 -4.822 20.789 1.00 86.00 213 GLN A N 1
ATOM 1660 C CA . GLN A 1 213 ? 1.498 -4.548 20.636 1.00 86.00 213 GLN A CA 1
ATOM 1661 C C . GLN A 1 213 ? 2.133 -5.361 19.495 1.00 86.00 213 GLN A C 1
ATOM 1663 O O . GLN A 1 213 ? 3.319 -5.194 19.214 1.00 86.00 213 GLN A O 1
ATOM 1668 N N . ASN A 1 214 ? 1.349 -6.227 18.847 1.00 85.19 214 ASN A N 1
ATOM 1669 C CA . ASN A 1 214 ? 1.807 -7.142 17.801 1.00 85.19 214 ASN A CA 1
ATOM 1670 C C . ASN A 1 214 ? 1.873 -6.451 16.430 1.00 85.19 214 ASN A C 1
ATOM 1672 O O . ASN A 1 214 ? 2.617 -6.884 15.551 1.00 85.19 214 ASN A O 1
ATOM 1676 N N . ILE A 1 215 ? 1.138 -5.346 16.256 1.00 82.19 215 ILE A N 1
ATOM 1677 C CA . ILE A 1 215 ? 1.211 -4.493 15.067 1.00 82.19 215 ILE A CA 1
ATOM 1678 C C . ILE A 1 215 ? 2.151 -3.311 15.354 1.00 82.19 215 ILE A C 1
ATOM 1680 O O . ILE A 1 215 ? 1.888 -2.532 16.276 1.00 82.19 215 ILE A O 1
ATOM 1684 N N . PRO A 1 216 ? 3.241 -3.136 14.584 1.00 76.81 216 PRO A N 1
ATOM 1685 C CA . PRO A 1 216 ? 4.106 -1.971 14.719 1.00 76.81 216 PRO A CA 1
ATOM 1686 C C . PRO A 1 216 ? 3.366 -0.689 14.296 1.00 76.81 216 PRO A C 1
ATOM 1688 O O . PRO A 1 216 ? 2.513 -0.709 13.410 1.00 76.81 216 PRO A O 1
ATOM 1691 N N . CYS A 1 217 ? 3.683 0.441 14.935 1.00 77.50 217 CYS A N 1
ATOM 1692 C CA . CYS A 1 217 ? 3.028 1.723 14.672 1.00 77.50 217 CYS A CA 1
ATOM 1693 C C . CYS A 1 217 ? 4.017 2.896 14.578 1.00 77.50 217 CYS A C 1
ATOM 1695 O O . CYS A 1 217 ? 5.135 2.856 15.106 1.00 77.50 217 CYS A O 1
ATOM 1697 N N . GLY A 1 218 ? 3.570 4.000 13.973 1.00 76.81 218 GLY A N 1
ATOM 1698 C CA . GLY A 1 218 ? 4.357 5.226 13.835 1.00 76.81 218 GLY A CA 1
ATOM 1699 C C . GLY A 1 218 ? 5.502 5.049 12.839 1.00 76.81 218 GLY A C 1
ATOM 1700 O O . GLY A 1 218 ? 5.266 4.728 11.682 1.00 76.81 218 GLY A O 1
ATOM 1701 N N . LYS A 1 219 ? 6.749 5.235 13.289 1.00 72.19 219 LYS A N 1
ATOM 1702 C CA . LYS A 1 219 ? 7.949 5.000 12.459 1.00 72.19 219 LYS A CA 1
ATOM 1703 C C . LYS A 1 219 ? 8.209 3.520 12.173 1.00 72.19 219 LYS A C 1
ATOM 1705 O O . LYS A 1 219 ? 9.088 3.199 11.382 1.00 72.19 219 LYS A O 1
ATOM 1710 N N . LYS A 1 220 ? 7.483 2.627 12.851 1.00 67.81 220 LYS A N 1
ATOM 1711 C CA . LYS A 1 220 ? 7.584 1.185 12.674 1.00 67.81 220 LYS A CA 1
ATOM 1712 C C . LYS A 1 220 ? 6.474 0.706 11.749 1.00 67.81 220 LYS A C 1
ATOM 1714 O O . LYS A 1 220 ? 5.313 0.743 12.140 1.00 67.81 220 LYS A O 1
ATOM 1719 N N . GLY A 1 221 ? 6.848 0.301 10.536 1.00 56.06 221 GLY A N 1
ATOM 1720 C CA . GLY A 1 221 ? 5.961 -0.283 9.529 1.00 56.06 221 GLY A CA 1
ATOM 1721 C C . GLY A 1 221 ? 6.276 -1.757 9.272 1.00 56.06 221 GLY A C 1
ATOM 1722 O O . GLY A 1 221 ? 7.241 -2.287 9.815 1.00 56.06 221 GLY A O 1
ATOM 1723 N N . ILE A 1 222 ? 5.446 -2.401 8.452 1.00 62.00 222 ILE A N 1
ATOM 1724 C CA . ILE A 1 222 ? 5.637 -3.776 7.969 1.00 62.00 222 ILE A CA 1
ATOM 1725 C C . ILE A 1 222 ? 6.092 -3.704 6.509 1.00 62.00 222 ILE A C 1
ATOM 1727 O O . ILE A 1 222 ? 5.478 -2.982 5.717 1.00 62.00 222 ILE A O 1
ATOM 1731 N N . CYS A 1 223 ? 7.132 -4.457 6.156 1.00 53.22 223 CYS A N 1
ATOM 1732 C CA . CYS A 1 223 ? 7.594 -4.604 4.774 1.00 53.22 223 CYS A CA 1
ATOM 1733 C C . CYS A 1 223 ? 7.094 -5.923 4.163 1.00 53.22 223 CYS A C 1
ATOM 1735 O O . CYS A 1 223 ? 6.654 -6.827 4.873 1.00 53.22 223 CYS A O 1
ATOM 1737 N N . LEU A 1 224 ? 7.121 -6.023 2.833 1.00 57.56 224 LEU A N 1
ATOM 1738 C CA . LEU A 1 224 ? 6.541 -7.136 2.077 1.00 57.56 224 LEU A CA 1
ATOM 1739 C C . LEU A 1 224 ? 7.586 -7.686 1.107 1.00 57.56 224 LEU A C 1
ATOM 1741 O O . LEU A 1 224 ? 8.096 -6.932 0.287 1.00 57.56 224 LEU A O 1
ATOM 1745 N N . ASP A 1 225 ? 7.842 -8.989 1.169 1.00 50.72 225 ASP A N 1
ATOM 1746 C CA . ASP A 1 225 ? 8.863 -9.687 0.385 1.00 50.72 225 ASP A CA 1
ATOM 1747 C C . ASP A 1 225 ? 8.305 -10.958 -0.286 1.00 50.72 225 ASP A C 1
ATOM 1749 O O . ASP A 1 225 ? 7.761 -11.852 0.371 1.00 50.72 225 ASP A O 1
ATOM 1753 N N . ALA A 1 226 ? 8.450 -11.053 -1.609 1.00 40.22 226 ALA A N 1
ATOM 1754 C CA . ALA A 1 226 ? 8.384 -12.302 -2.375 1.00 40.22 226 ALA A CA 1
ATOM 1755 C C . ALA A 1 226 ? 9.056 -12.102 -3.749 1.00 40.22 226 ALA A C 1
ATOM 1757 O O . ALA A 1 226 ? 8.864 -11.063 -4.386 1.00 40.22 226 ALA A O 1
ATOM 1758 N N . ALA A 1 227 ? 9.856 -13.085 -4.190 1.00 33.75 227 ALA A N 1
ATOM 1759 C CA . ALA A 1 227 ? 10.766 -12.971 -5.340 1.00 33.75 227 ALA A CA 1
ATOM 1760 C C . ALA A 1 227 ? 10.525 -13.999 -6.478 1.00 33.75 227 ALA A C 1
ATOM 1762 O O . ALA A 1 227 ? 9.824 -14.993 -6.294 1.00 33.75 227 ALA A O 1
ATOM 1763 N N . PHE A 1 228 ? 11.126 -13.658 -7.636 1.00 31.73 228 PHE A N 1
ATOM 1764 C CA . PHE A 1 228 ? 10.870 -13.933 -9.075 1.00 31.73 228 PHE A CA 1
ATOM 1765 C C . PHE A 1 228 ? 11.414 -15.222 -9.731 1.00 31.73 228 PHE A C 1
ATOM 1767 O O . PHE A 1 228 ? 12.526 -15.625 -9.402 1.00 31.73 228 PHE A O 1
ATOM 1774 N N . ALA A 1 229 ? 10.771 -15.607 -10.864 1.00 29.89 229 ALA A N 1
ATOM 1775 C CA . ALA A 1 229 ? 11.325 -15.929 -12.207 1.00 29.89 229 ALA A CA 1
ATOM 1776 C C . ALA A 1 229 ? 10.293 -16.465 -13.263 1.00 29.89 229 ALA A C 1
ATOM 1778 O O . ALA A 1 229 ? 10.029 -17.654 -13.367 1.00 29.89 229 ALA A O 1
ATOM 1779 N N . ALA A 1 230 ? 9.861 -15.664 -14.258 1.00 36.22 230 ALA A N 1
ATOM 1780 C CA . ALA A 1 230 ? 9.524 -16.263 -15.571 1.00 36.22 230 ALA A CA 1
ATOM 1781 C C . ALA A 1 230 ? 9.637 -15.344 -16.779 1.00 36.22 230 ALA A C 1
ATOM 1783 O O . ALA A 1 230 ? 9.346 -14.152 -16.743 1.00 36.22 230 ALA A O 1
ATOM 1784 N N . SER A 1 231 ? 9.990 -15.972 -17.901 1.00 35.97 231 SER A N 1
ATOM 1785 C CA . SER A 1 231 ? 9.941 -15.407 -19.245 1.00 35.97 231 SER A CA 1
ATOM 1786 C C . SER A 1 231 ? 8.678 -15.866 -19.971 1.00 35.97 231 SER A C 1
ATOM 1788 O O . SER A 1 231 ? 8.656 -16.974 -20.503 1.00 35.97 231 SER A O 1
ATOM 1790 N N . VAL A 1 232 ? 7.662 -15.006 -20.061 1.00 44.16 232 VAL A N 1
ATOM 1791 C CA . VAL A 1 232 ? 6.467 -15.275 -20.874 1.00 44.16 232 VAL A CA 1
ATOM 1792 C C . VAL A 1 232 ? 6.151 -14.060 -21.741 1.00 44.16 232 VAL A C 1
ATOM 1794 O O . VAL A 1 232 ? 5.815 -12.994 -21.238 1.00 44.16 232 VAL A O 1
ATOM 1797 N N . LEU A 1 233 ? 6.254 -14.237 -23.059 1.00 44.34 233 LEU A N 1
ATOM 1798 C CA . LEU A 1 233 ? 5.538 -13.405 -24.021 1.00 44.34 233 LEU A CA 1
ATOM 1799 C C . LEU A 1 233 ? 4.307 -14.182 -24.496 1.00 44.34 233 LEU A C 1
ATOM 1801 O O . LEU A 1 233 ? 4.423 -15.380 -24.776 1.00 44.34 233 LEU A O 1
ATOM 1805 N N . PRO A 1 234 ? 3.143 -13.533 -24.623 1.00 44.03 234 PRO A N 1
ATOM 1806 C CA . PRO A 1 234 ? 1.992 -14.151 -25.249 1.00 44.03 234 PRO A CA 1
ATOM 1807 C C . PRO A 1 234 ? 2.186 -14.400 -26.741 1.00 44.03 234 PRO A C 1
ATOM 1809 O O . PRO A 1 234 ? 2.704 -13.544 -27.453 1.00 44.03 234 PRO A O 1
ATOM 1812 N N . LYS A 1 235 ? 1.715 -15.555 -27.218 1.00 48.59 235 LYS A N 1
ATOM 1813 C CA . LYS A 1 235 ? 1.845 -15.976 -28.622 1.00 48.59 235 LYS A CA 1
ATOM 1814 C C . LYS A 1 235 ? 0.718 -15.481 -29.540 1.00 48.59 235 LYS A C 1
ATOM 1816 O O . LYS A 1 235 ? 0.822 -15.652 -30.749 1.00 48.59 235 LYS A O 1
ATOM 1821 N N . ASP A 1 236 ? -0.300 -14.815 -28.993 1.00 47.47 236 ASP A N 1
ATOM 1822 C CA . ASP A 1 236 ? -1.572 -14.588 -29.698 1.00 47.47 236 ASP A CA 1
ATOM 1823 C C . ASP A 1 236 ? -1.885 -13.094 -29.906 1.00 47.47 236 ASP A C 1
ATOM 1825 O O . ASP A 1 236 ? -3.015 -12.634 -29.728 1.00 47.47 236 ASP A O 1
ATOM 1829 N N . LEU A 1 237 ? -0.869 -12.296 -30.234 1.00 48.75 237 LEU A N 1
ATOM 1830 C CA . LEU A 1 237 ? -1.018 -10.852 -30.422 1.00 48.75 237 LEU A CA 1
ATOM 1831 C C . LEU A 1 237 ? -1.394 -10.485 -31.869 1.00 48.75 237 LEU A C 1
ATOM 1833 O O . LEU A 1 237 ? -1.084 -11.209 -32.811 1.00 48.75 237 LEU A O 1
ATOM 1837 N N . LYS A 1 238 ? -2.090 -9.348 -32.032 1.00 52.09 238 LYS A N 1
ATOM 1838 C CA . LYS A 1 238 ? -2.632 -8.828 -33.306 1.00 52.09 238 LYS A CA 1
ATOM 1839 C C . LYS A 1 238 ? -1.581 -8.794 -34.426 1.00 52.09 238 LYS A C 1
ATOM 1841 O O . LYS A 1 238 ? -0.401 -8.578 -34.162 1.00 52.09 238 LYS A O 1
ATOM 1846 N N . GLU A 1 239 ? -2.032 -8.929 -35.671 1.00 46.09 239 GLU A N 1
ATOM 1847 C CA . GLU A 1 239 ? -1.211 -8.837 -36.887 1.00 46.09 239 GLU A CA 1
ATOM 1848 C C . GLU A 1 239 ? -0.312 -7.578 -36.853 1.00 46.09 239 GLU A C 1
ATOM 1850 O O . GLU A 1 239 ? -0.811 -6.459 -36.741 1.00 46.09 239 GLU A O 1
ATOM 1855 N N . GLY A 1 240 ? 1.016 -7.772 -36.850 1.00 53.09 240 GLY A N 1
ATOM 1856 C CA . GLY A 1 240 ? 2.025 -6.715 -36.645 1.00 53.09 240 GLY A CA 1
ATOM 1857 C C . GLY A 1 240 ? 2.713 -6.705 -35.269 1.00 53.09 240 GLY A C 1
ATOM 1858 O O . GLY A 1 240 ? 3.644 -5.930 -35.065 1.00 53.09 240 GLY A O 1
ATOM 1859 N N . SER A 1 241 ? 2.295 -7.565 -34.337 1.00 52.44 241 SER A N 1
ATOM 1860 C CA . SER A 1 241 ? 2.958 -7.728 -33.038 1.00 52.44 241 SER A CA 1
ATOM 1861 C C . SER A 1 241 ? 4.262 -8.528 -33.164 1.00 52.44 241 SER A C 1
ATOM 1863 O O . SER A 1 241 ? 4.375 -9.370 -34.058 1.00 52.44 241 SER A O 1
ATOM 1865 N N . PRO A 1 242 ? 5.246 -8.315 -32.275 1.00 55.31 242 PRO A N 1
ATOM 1866 C CA . PRO A 1 242 ? 6.523 -9.018 -32.333 1.00 55.31 242 PRO A CA 1
ATOM 1867 C C . PRO A 1 242 ? 6.314 -10.512 -32.150 1.00 55.31 242 PRO A C 1
ATOM 1869 O O . PRO A 1 242 ? 5.766 -10.961 -31.145 1.00 55.31 242 PRO A O 1
ATOM 1872 N N . THR A 1 243 ? 6.779 -11.282 -33.123 1.00 56.38 243 THR A N 1
ATOM 1873 C CA . THR A 1 243 ? 6.786 -12.746 -33.067 1.00 56.38 243 THR A CA 1
ATOM 1874 C C . THR A 1 243 ? 8.003 -13.285 -32.318 1.00 56.38 243 THR A C 1
ATOM 1876 O O . THR A 1 243 ? 8.032 -14.459 -31.954 1.00 56.38 243 THR A O 1
ATOM 1879 N N . GLU A 1 244 ? 9.003 -12.433 -32.078 1.00 61.62 244 GLU A N 1
ATOM 1880 C CA . GLU A 1 244 ? 10.238 -12.760 -31.373 1.00 61.62 244 GLU A CA 1
ATOM 1881 C C . GLU A 1 244 ? 10.415 -11.882 -30.133 1.00 61.62 244 GLU A C 1
ATOM 1883 O O . GLU A 1 244 ? 10.020 -10.715 -30.099 1.00 61.62 244 GLU A O 1
ATOM 1888 N N . LYS A 1 245 ? 11.016 -12.463 -29.091 1.00 69.00 245 LYS A N 1
ATOM 1889 C CA . LYS A 1 245 ? 11.329 -11.756 -27.850 1.00 69.00 245 LYS A CA 1
ATOM 1890 C C . LYS A 1 245 ? 12.475 -10.779 -28.093 1.00 69.00 245 LYS A C 1
ATOM 1892 O O . LYS A 1 245 ? 13.621 -11.200 -28.198 1.00 69.00 245 LYS A O 1
ATOM 1897 N N . GLU A 1 246 ? 12.170 -9.487 -28.086 1.00 74.62 246 GLU A N 1
ATOM 1898 C CA . GLU A 1 246 ? 13.164 -8.414 -28.105 1.00 74.62 246 GLU A CA 1
ATOM 1899 C C . GLU A 1 246 ? 13.130 -7.631 -26.784 1.00 74.62 246 GLU A C 1
ATOM 1901 O O . GLU A 1 246 ? 12.060 -7.271 -26.287 1.00 74.62 246 GLU A O 1
ATOM 1906 N N . ILE A 1 247 ? 14.308 -7.378 -26.206 1.00 78.38 247 ILE A N 1
ATOM 1907 C CA . ILE A 1 247 ? 14.490 -6.508 -25.039 1.00 78.38 247 ILE A CA 1
ATOM 1908 C C . ILE A 1 247 ? 15.524 -5.444 -25.405 1.00 78.38 247 ILE A C 1
ATOM 1910 O O . ILE A 1 247 ? 16.611 -5.787 -25.870 1.00 78.38 247 ILE A O 1
ATOM 1914 N N . ARG A 1 248 ? 15.201 -4.167 -25.181 1.00 84.50 248 ARG A N 1
ATOM 1915 C CA . ARG A 1 248 ? 16.091 -3.030 -25.458 1.00 84.50 248 ARG A CA 1
ATOM 1916 C C . ARG A 1 248 ? 16.468 -2.288 -24.187 1.00 84.50 248 ARG A C 1
ATOM 1918 O O . ARG A 1 248 ? 15.640 -2.128 -23.300 1.00 84.50 248 ARG A O 1
ATOM 1925 N N . THR A 1 249 ? 17.683 -1.762 -24.123 1.00 89.50 249 THR A N 1
ATOM 1926 C CA . THR A 1 249 ? 17.997 -0.723 -23.137 1.00 89.50 249 THR A CA 1
ATOM 1927 C C . THR A 1 249 ? 17.448 0.606 -23.644 1.00 89.50 249 THR A C 1
ATOM 1929 O O . THR A 1 249 ? 17.741 0.994 -24.775 1.00 89.50 249 THR A O 1
ATOM 1932 N N . VAL A 1 250 ? 16.650 1.286 -22.825 1.00 90.69 250 VAL A N 1
ATOM 1933 C CA . VAL A 1 250 ? 16.044 2.587 -23.150 1.00 90.69 250 VAL A CA 1
ATOM 1934 C C . VAL A 1 250 ? 16.528 3.657 -22.177 1.00 90.69 250 VAL A C 1
ATOM 1936 O O . VAL A 1 250 ? 17.027 3.347 -21.092 1.00 90.69 250 VAL A O 1
ATOM 1939 N N . ASP A 1 251 ? 16.390 4.925 -22.560 1.00 94.00 251 ASP A N 1
ATOM 1940 C CA . ASP A 1 251 ? 16.681 6.039 -21.661 1.00 94.00 251 ASP A CA 1
ATOM 1941 C C . ASP A 1 251 ? 15.520 6.325 -20.689 1.00 94.00 251 ASP A C 1
ATOM 1943 O O . ASP A 1 251 ? 14.411 5.789 -20.799 1.00 94.00 251 ASP A O 1
ATOM 1947 N N . LEU A 1 252 ? 15.787 7.185 -19.702 1.00 90.88 252 LEU A N 1
ATOM 1948 C CA . LEU A 1 252 ? 14.809 7.536 -18.672 1.00 90.88 252 LEU A CA 1
ATOM 1949 C C . LEU A 1 252 ? 13.574 8.250 -19.246 1.00 90.88 252 LEU A C 1
ATOM 1951 O O . LEU A 1 252 ? 12.482 8.123 -18.693 1.00 90.88 252 LEU A O 1
ATOM 1955 N N . THR A 1 253 ? 13.723 8.986 -20.349 1.00 93.19 253 THR A N 1
ATOM 1956 C CA . THR A 1 253 ? 12.616 9.698 -20.997 1.00 93.19 253 THR A CA 1
ATOM 1957 C C . THR A 1 253 ? 11.658 8.722 -21.672 1.00 93.19 253 THR A C 1
ATOM 1959 O O . THR A 1 253 ? 10.444 8.850 -21.510 1.00 93.19 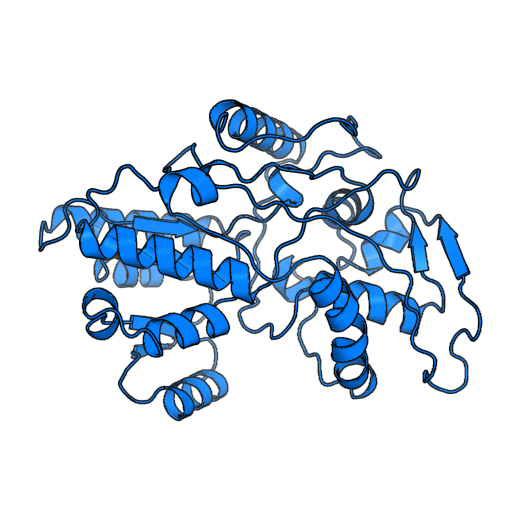253 THR A O 1
ATOM 1962 N N . GLU A 1 254 ? 12.173 7.711 -22.369 1.00 90.81 254 GLU A N 1
ATOM 1963 C CA . GLU A 1 254 ? 11.346 6.654 -22.943 1.00 90.81 254 GLU A CA 1
ATOM 1964 C C . GLU A 1 254 ? 10.687 5.807 -21.850 1.00 90.81 254 GLU A C 1
ATOM 1966 O O . GLU A 1 254 ? 9.477 5.574 -21.916 1.00 90.81 254 GLU A O 1
ATOM 1971 N N . ALA A 1 255 ? 11.430 5.408 -20.812 1.00 86.94 255 ALA A N 1
ATOM 1972 C CA . ALA A 1 255 ? 10.853 4.676 -19.684 1.00 86.94 255 ALA A CA 1
ATOM 1973 C C . ALA A 1 255 ? 9.714 5.469 -19.023 1.00 86.94 255 ALA A C 1
ATOM 1975 O O . ALA A 1 255 ? 8.677 4.896 -18.687 1.00 86.94 255 ALA A O 1
ATOM 1976 N N . ALA A 1 256 ? 9.841 6.795 -18.917 1.00 87.44 256 ALA A N 1
ATOM 1977 C CA . ALA A 1 256 ? 8.810 7.643 -18.330 1.00 87.44 256 ALA A CA 1
ATOM 1978 C C . ALA A 1 256 ? 7.504 7.710 -19.127 1.00 87.44 256 ALA A C 1
ATOM 1980 O O . ALA A 1 256 ? 6.472 8.071 -18.567 1.00 87.44 256 ALA A O 1
ATOM 1981 N N . THR A 1 257 ? 7.472 7.265 -20.386 1.00 87.50 257 THR A N 1
ATOM 1982 C CA . THR A 1 257 ? 6.197 7.090 -21.110 1.00 87.50 257 THR A CA 1
ATOM 1983 C C . THR A 1 257 ? 5.269 6.079 -20.426 1.00 87.50 257 THR A C 1
ATOM 1985 O O . THR A 1 257 ? 4.052 6.168 -20.566 1.00 87.50 257 THR A O 1
ATOM 1988 N N . THR A 1 258 ? 5.823 5.162 -19.625 1.00 82.19 258 THR A N 1
ATOM 1989 C CA . THR A 1 258 ? 5.060 4.204 -18.806 1.00 82.19 258 THR A CA 1
ATOM 1990 C C . THR A 1 258 ? 4.554 4.786 -17.485 1.00 82.19 258 THR A C 1
ATOM 1992 O O . THR A 1 258 ? 3.791 4.120 -16.790 1.00 82.19 258 THR A O 1
ATOM 1995 N N . THR A 1 259 ? 4.977 6.002 -17.132 1.00 78.94 259 THR A N 1
ATOM 1996 C CA . THR A 1 259 ? 4.698 6.702 -15.868 1.00 78.94 259 THR A CA 1
ATOM 1997 C C . THR A 1 259 ? 4.231 8.135 -16.129 1.00 78.94 259 THR A C 1
ATOM 1999 O O . THR A 1 259 ? 4.620 9.057 -15.420 1.00 78.94 259 THR A O 1
ATOM 2002 N N . ALA A 1 260 ? 3.409 8.342 -17.163 1.00 81.19 260 ALA A N 1
ATOM 2003 C CA . ALA A 1 260 ? 2.845 9.648 -17.535 1.00 81.19 260 ALA A CA 1
ATOM 2004 C C . ALA A 1 260 ? 3.873 10.771 -17.788 1.00 81.19 260 ALA A C 1
ATOM 2006 O O . ALA A 1 260 ? 3.541 11.941 -17.671 1.00 81.19 260 ALA A O 1
ATOM 2007 N N . GLY A 1 261 ? 5.124 10.442 -18.117 1.00 80.88 261 GLY A N 1
ATOM 2008 C CA . GLY A 1 261 ? 6.220 11.407 -18.256 1.00 80.88 261 GLY A CA 1
ATOM 2009 C C . GLY A 1 261 ? 6.980 11.691 -16.956 1.00 80.88 261 GLY A C 1
ATOM 2010 O O . GLY A 1 261 ? 8.015 12.360 -16.986 1.00 80.88 261 GLY A O 1
ATOM 2011 N N . ASN A 1 262 ? 6.549 11.126 -15.826 1.00 81.31 262 ASN A N 1
ATOM 2012 C CA . ASN A 1 262 ? 7.192 11.334 -14.538 1.00 81.31 262 ASN A CA 1
ATOM 2013 C C . ASN A 1 262 ? 8.503 10.539 -14.446 1.00 81.31 262 ASN A C 1
ATOM 2015 O O . ASN A 1 262 ? 8.511 9.346 -14.126 1.00 81.31 262 ASN A O 1
ATOM 2019 N N . LEU A 1 263 ? 9.616 11.232 -14.705 1.00 85.00 263 LEU A N 1
ATOM 2020 C CA . LEU A 1 263 ? 10.976 10.680 -14.702 1.00 85.00 263 LEU A CA 1
ATOM 2021 C C . LEU A 1 263 ? 11.363 10.070 -13.349 1.00 85.00 263 LEU A C 1
ATOM 2023 O O . LEU A 1 263 ? 12.039 9.050 -13.303 1.00 85.00 263 LEU A O 1
ATOM 2027 N N . ILE A 1 264 ? 10.910 10.661 -12.242 1.00 81.94 264 ILE A N 1
ATOM 2028 C CA . ILE A 1 264 ? 11.231 10.160 -10.902 1.00 81.94 264 ILE A CA 1
ATOM 2029 C C . ILE A 1 264 ? 10.535 8.821 -10.657 1.00 81.94 264 ILE A C 1
ATOM 2031 O O . ILE A 1 264 ? 11.170 7.869 -10.210 1.00 81.94 264 ILE A O 1
ATOM 2035 N N . VAL A 1 265 ? 9.242 8.726 -10.977 1.00 79.44 265 VAL A N 1
ATOM 2036 C CA . VAL A 1 265 ? 8.496 7.466 -10.847 1.00 79.44 265 VAL A CA 1
ATOM 2037 C C . VAL A 1 265 ? 9.055 6.410 -11.803 1.00 79.44 265 VAL A C 1
ATOM 2039 O O . VAL A 1 265 ? 9.123 5.243 -11.428 1.00 79.44 265 VAL A O 1
ATOM 2042 N N . ALA A 1 266 ? 9.500 6.804 -13.000 1.00 84.88 266 ALA A N 1
ATOM 2043 C CA . ALA A 1 266 ? 10.130 5.893 -13.951 1.00 84.88 266 ALA A CA 1
ATOM 2044 C C . ALA A 1 266 ? 11.430 5.299 -13.399 1.00 84.88 266 ALA A C 1
ATOM 2046 O O . ALA A 1 266 ? 11.618 4.086 -13.438 1.00 84.88 266 ALA A O 1
ATOM 2047 N N . GLU A 1 267 ? 12.307 6.136 -12.844 1.00 88.12 267 GLU A N 1
ATOM 2048 C CA . GLU A 1 267 ? 13.574 5.681 -12.275 1.00 88.12 267 GLU A CA 1
ATOM 2049 C C . GLU A 1 267 ? 13.348 4.746 -11.080 1.00 88.12 267 GLU A C 1
ATOM 2051 O O . GLU A 1 267 ? 13.824 3.613 -11.088 1.00 88.12 267 GLU A O 1
ATOM 2056 N N . LEU A 1 268 ? 12.543 5.172 -10.101 1.00 81.56 268 LEU A N 1
ATOM 2057 C CA . LEU A 1 268 ? 12.204 4.372 -8.913 1.00 81.56 268 LEU A CA 1
ATOM 2058 C C . LEU A 1 268 ? 11.447 3.084 -9.272 1.00 81.56 268 LEU A C 1
ATOM 2060 O O . LEU A 1 268 ? 11.490 2.089 -8.551 1.00 81.56 268 LEU A O 1
ATOM 2064 N N . GLY A 1 269 ? 10.679 3.127 -10.361 1.00 79.06 269 GLY A N 1
ATOM 2065 C CA . GLY A 1 269 ? 9.833 2.036 -10.818 1.00 79.06 269 GLY A CA 1
ATOM 2066 C C . GLY A 1 269 ? 10.586 0.963 -11.596 1.00 79.06 269 GLY A C 1
ATOM 2067 O O . GLY A 1 269 ? 10.265 -0.214 -11.437 1.00 79.06 269 GLY A O 1
ATOM 2068 N N . TRP A 1 270 ? 11.554 1.354 -12.426 1.00 84.00 270 TRP A N 1
ATOM 2069 C CA . TRP A 1 270 ? 12.180 0.454 -13.401 1.00 84.00 270 TRP A CA 1
ATOM 2070 C C . TRP A 1 270 ? 13.674 0.228 -13.187 1.00 84.00 270 TRP A C 1
ATOM 2072 O O . TRP A 1 270 ? 14.164 -0.824 -13.581 1.00 84.00 270 TRP A O 1
ATOM 2082 N N . ALA A 1 271 ? 14.390 1.182 -12.585 1.00 87.31 271 ALA A N 1
ATOM 2083 C CA . ALA A 1 271 ? 15.826 1.061 -12.319 1.00 87.31 271 ALA A CA 1
ATOM 2084 C C . ALA A 1 271 ? 16.143 0.862 -10.833 1.00 87.31 271 ALA A C 1
ATOM 2086 O O . ALA A 1 271 ? 17.189 0.314 -10.512 1.00 87.31 271 ALA A O 1
ATOM 2087 N N . GLY A 1 272 ? 15.258 1.299 -9.936 1.00 84.50 272 GLY A N 1
ATOM 2088 C CA . GLY A 1 272 ? 15.498 1.266 -8.499 1.00 84.50 272 GLY A CA 1
ATOM 2089 C C . GLY A 1 272 ? 15.594 -0.136 -7.883 1.00 84.50 272 GLY A C 1
ATOM 2090 O O . GLY A 1 272 ? 14.945 -1.089 -8.321 1.00 84.50 272 GLY A O 1
ATOM 2091 N N . HIS A 1 273 ? 16.376 -0.232 -6.810 1.00 86.38 273 HIS A N 1
ATOM 2092 C CA . HIS A 1 273 ? 16.521 -1.396 -5.944 1.00 86.38 273 HIS A CA 1
ATOM 2093 C C . HIS A 1 273 ? 15.648 -1.229 -4.703 1.00 86.38 273 HIS A C 1
ATOM 2095 O O . HIS A 1 273 ? 15.891 -0.374 -3.844 1.00 86.38 273 HIS A O 1
ATOM 2101 N N . ARG A 1 274 ? 14.618 -2.068 -4.602 1.00 77.69 274 ARG A N 1
ATOM 2102 C CA . ARG A 1 274 ? 13.606 -2.002 -3.536 1.00 77.69 274 ARG A CA 1
ATOM 2103 C C . ARG A 1 274 ? 13.223 -3.386 -3.017 1.00 77.69 274 ARG A C 1
ATOM 2105 O O . ARG A 1 274 ? 12.043 -3.690 -2.862 1.00 77.69 274 ARG A O 1
ATOM 2112 N N . LYS A 1 275 ? 14.244 -4.205 -2.756 1.00 78.94 275 LYS A N 1
ATOM 2113 C CA . LYS A 1 275 ? 14.102 -5.415 -1.939 1.00 78.94 275 LYS A CA 1
ATOM 2114 C C . LYS A 1 275 ? 13.861 -5.013 -0.496 1.00 78.94 275 LYS A C 1
ATOM 2116 O O . LYS A 1 275 ? 14.448 -4.041 -0.025 1.00 78.94 275 LYS A O 1
ATOM 2121 N N . THR A 1 276 ? 13.050 -5.772 0.202 1.00 77.38 276 THR A N 1
ATOM 2122 C CA . THR A 1 276 ? 12.752 -5.663 1.618 1.00 77.38 276 THR A CA 1
ATOM 2123 C C . THR A 1 276 ? 12.631 -7.061 2.199 1.00 77.38 276 THR A C 1
ATOM 2125 O O . THR A 1 276 ? 12.568 -8.046 1.475 1.00 77.38 276 THR A O 1
ATOM 2128 N N . LYS A 1 277 ? 12.604 -7.153 3.524 1.00 82.94 277 LYS A N 1
AT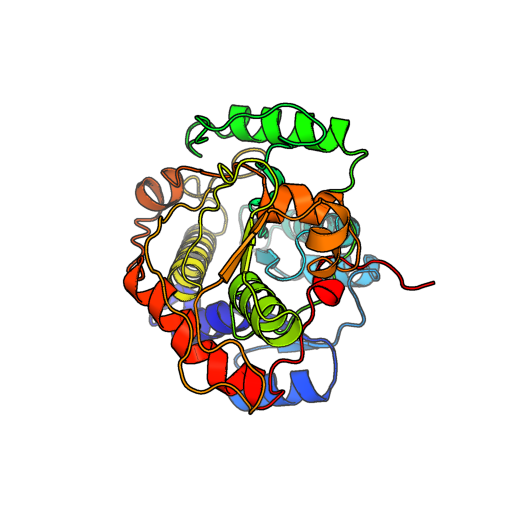OM 2129 C CA . LYS A 1 277 ? 12.370 -8.408 4.225 1.00 82.94 277 LYS A CA 1
ATOM 2130 C C . LYS A 1 277 ? 11.242 -8.228 5.233 1.00 82.94 277 LYS A C 1
ATOM 2132 O O . LYS A 1 277 ? 11.335 -7.392 6.135 1.00 82.94 277 LYS A O 1
ATOM 2137 N N . GLY A 1 278 ? 10.165 -8.988 5.042 1.00 81.62 278 GLY A N 1
ATOM 2138 C CA . GLY A 1 278 ? 8.916 -8.884 5.799 1.00 81.62 278 GLY A CA 1
ATOM 2139 C C . GLY A 1 278 ? 8.906 -9.795 7.024 1.00 81.62 278 GLY A C 1
ATOM 2140 O O . GLY A 1 278 ? 8.199 -10.801 7.080 1.00 81.62 278 GLY A O 1
ATOM 2141 N N . THR A 1 279 ? 9.703 -9.505 8.037 1.00 86.06 279 THR A N 1
ATOM 2142 C CA . THR A 1 279 ? 9.848 -10.400 9.190 1.00 86.06 279 THR A CA 1
ATOM 2143 C C . THR A 1 279 ? 8.715 -10.220 10.207 1.00 86.06 279 THR A C 1
ATOM 2145 O O . THR A 1 279 ? 8.216 -11.205 10.764 1.00 86.06 279 THR A O 1
ATOM 2148 N N . VAL A 1 280 ? 8.276 -8.983 10.455 1.00 87.69 280 VAL A N 1
ATOM 2149 C CA . VAL A 1 280 ? 7.378 -8.647 11.575 1.00 87.69 280 VAL A CA 1
ATOM 2150 C C . VAL A 1 280 ? 6.004 -9.299 11.437 1.00 87.69 280 VAL A C 1
ATOM 2152 O O . VAL A 1 280 ? 5.546 -9.936 12.383 1.00 87.69 280 VAL A O 1
ATOM 2155 N N . ALA A 1 281 ? 5.356 -9.204 10.273 1.00 85.88 281 ALA A N 1
ATOM 2156 C CA . ALA A 1 281 ? 4.025 -9.787 10.068 1.00 85.88 281 ALA A CA 1
ATOM 2157 C C . ALA A 1 281 ? 4.007 -11.311 10.257 1.00 85.88 281 ALA A C 1
ATOM 2159 O O . ALA A 1 281 ? 3.087 -11.862 10.863 1.00 85.88 281 ALA A O 1
ATOM 2160 N N . ARG A 1 282 ? 5.048 -11.996 9.773 1.00 88.38 282 ARG A N 1
ATOM 2161 C CA . ARG A 1 282 ? 5.185 -13.450 9.915 1.00 88.38 282 ARG A CA 1
ATOM 2162 C C . ARG A 1 282 ? 5.376 -13.839 11.378 1.00 88.38 282 ARG A C 1
ATOM 2164 O O . ARG A 1 282 ? 4.714 -14.748 11.867 1.00 88.38 282 ARG A O 1
ATOM 2171 N N . ALA A 1 283 ? 6.251 -13.121 12.084 1.00 89.19 283 ALA A N 1
ATOM 2172 C CA . ALA A 1 283 ? 6.584 -13.414 13.473 1.00 89.19 283 ALA A CA 1
ATOM 2173 C C . ALA A 1 283 ? 5.460 -13.061 14.461 1.00 89.19 283 ALA A C 1
ATOM 2175 O O . ALA A 1 283 ? 5.237 -13.809 15.408 1.00 89.19 283 ALA A O 1
ATOM 2176 N N . GLN A 1 284 ? 4.775 -11.931 14.258 1.00 90.44 284 GLN A N 1
ATOM 2177 C CA . GLN A 1 284 ? 3.830 -11.373 15.234 1.00 90.44 284 GLN A CA 1
ATOM 2178 C C . GLN A 1 284 ? 2.366 -11.703 14.937 1.00 90.44 284 GLN A C 1
ATOM 2180 O O . GLN A 1 284 ? 1.569 -11.799 15.864 1.00 90.44 284 GLN A O 1
ATOM 2185 N N . LEU A 1 285 ? 2.000 -11.870 13.661 1.00 90.19 285 LEU A N 1
ATOM 2186 C CA . LEU A 1 285 ? 0.613 -12.109 13.238 1.00 90.19 285 LEU A CA 1
ATOM 2187 C C . LEU A 1 285 ? 0.412 -13.503 12.630 1.00 90.19 285 LEU A C 1
ATOM 2189 O O . LEU A 1 285 ? -0.698 -13.846 12.236 1.00 90.19 285 LEU A O 1
ATOM 2193 N N . GLY A 1 286 ? 1.479 -14.304 12.522 1.00 90.38 286 GLY A N 1
ATOM 2194 C CA . GLY A 1 286 ? 1.424 -15.616 11.877 1.00 90.38 286 GLY A CA 1
ATOM 2195 C C . GLY A 1 286 ? 1.115 -15.544 10.381 1.00 90.38 286 GLY A C 1
ATOM 2196 O O . GLY A 1 286 ? 0.629 -16.521 9.812 1.00 90.38 286 GLY A O 1
ATOM 2197 N N . TRP A 1 287 ? 1.360 -14.394 9.739 1.00 91.81 287 TRP A N 1
ATOM 2198 C CA . TRP A 1 287 ? 1.094 -14.221 8.315 1.00 91.81 287 TRP A CA 1
ATOM 2199 C C . TRP A 1 287 ? 1.922 -15.214 7.492 1.00 91.81 287 TRP A C 1
ATOM 2201 O O . TRP A 1 287 ? 3.140 -15.297 7.648 1.00 91.81 287 TRP A O 1
ATOM 2211 N N . ASN A 1 288 ? 1.257 -15.974 6.624 1.00 88.44 288 ASN A N 1
ATOM 2212 C CA . ASN A 1 288 ? 1.880 -17.014 5.812 1.00 88.44 288 ASN A CA 1
ATOM 2213 C C . ASN A 1 288 ? 1.403 -16.882 4.357 1.00 88.44 288 ASN A C 1
ATOM 2215 O O . ASN A 1 288 ? 0.357 -17.446 4.022 1.00 88.44 288 ASN A O 1
ATOM 2219 N N . PRO A 1 289 ? 2.108 -16.120 3.502 1.00 84.75 289 PRO A N 1
ATOM 2220 C CA . PRO A 1 289 ? 1.708 -15.939 2.109 1.00 84.75 289 PRO A CA 1
ATOM 2221 C C . PRO A 1 289 ? 1.734 -17.277 1.359 1.00 84.75 289 PRO A C 1
ATOM 2223 O O . PRO A 1 289 ? 2.675 -18.056 1.506 1.00 84.75 289 PRO A O 1
ATOM 2226 N N . GLN A 1 290 ? 0.692 -17.550 0.573 1.00 84.12 290 GLN A N 1
ATOM 2227 C CA . GLN A 1 290 ? 0.542 -18.809 -0.170 1.00 84.12 290 GLN A CA 1
ATOM 2228 C C . GLN A 1 290 ? 0.841 -18.656 -1.664 1.00 84.12 290 GLN A C 1
ATOM 2230 O O . GLN A 1 290 ? 1.049 -19.650 -2.358 1.00 84.12 290 GLN A O 1
ATOM 2235 N N . ASN A 1 291 ? 0.846 -17.426 -2.178 1.00 77.44 291 ASN A N 1
ATOM 2236 C CA . ASN A 1 291 ? 0.929 -17.151 -3.604 1.00 77.44 291 ASN A CA 1
ATOM 2237 C C . ASN A 1 291 ? 2.322 -16.613 -3.939 1.00 77.44 291 ASN A C 1
ATOM 2239 O O . ASN A 1 291 ? 2.602 -15.417 -3.857 1.00 77.44 291 ASN A O 1
ATOM 2243 N N . GLY A 1 292 ? 3.199 -17.541 -4.312 1.00 71.25 292 GLY A N 1
ATOM 2244 C CA . GLY A 1 292 ? 4.560 -17.236 -4.730 1.00 71.25 292 GLY A CA 1
ATOM 2245 C C . GLY A 1 292 ? 4.677 -16.896 -6.215 1.00 71.25 292 GLY A C 1
ATOM 2246 O O . GLY A 1 292 ? 3.760 -16.397 -6.868 1.00 71.25 292 GLY A O 1
ATOM 2247 N N . GLU A 1 293 ? 5.846 -17.204 -6.751 1.00 69.31 293 GLU A N 1
ATOM 2248 C CA . GLU A 1 293 ? 6.245 -16.949 -8.129 1.00 69.31 293 GLU A CA 1
ATOM 2249 C C . GLU A 1 293 ? 5.263 -17.491 -9.180 1.00 69.31 293 GLU A C 1
ATOM 2251 O O . GLU A 1 293 ? 4.881 -16.757 -10.084 1.00 69.31 293 GLU A O 1
ATOM 2256 N N . ASP A 1 294 ? 4.769 -18.721 -9.027 1.00 73.94 294 ASP A N 1
ATOM 2257 C CA . ASP A 1 294 ? 3.825 -19.325 -9.980 1.00 73.94 294 ASP A CA 1
ATOM 2258 C C . ASP A 1 294 ? 2.554 -18.481 -10.174 1.00 73.94 294 ASP A C 1
ATOM 2260 O O . ASP A 1 294 ? 2.090 -18.295 -11.302 1.00 73.94 294 ASP A O 1
ATOM 2264 N N . ALA A 1 295 ? 2.018 -17.908 -9.090 1.00 73.69 295 ALA A N 1
ATOM 2265 C CA . ALA A 1 295 ? 0.848 -17.032 -9.143 1.00 73.69 295 ALA A CA 1
ATOM 2266 C C . ALA A 1 295 ? 1.165 -15.701 -9.844 1.00 73.69 295 ALA A C 1
ATOM 2268 O O . ALA A 1 295 ? 0.348 -15.174 -10.600 1.00 73.69 295 ALA A O 1
ATOM 2269 N N . TRP A 1 296 ? 2.374 -15.170 -9.642 1.00 70.62 296 TRP A N 1
ATOM 2270 C CA . TRP A 1 296 ? 2.847 -13.980 -10.348 1.00 70.62 296 TRP A CA 1
ATOM 2271 C C . TRP A 1 296 ? 2.950 -14.218 -11.860 1.00 70.62 296 TRP A C 1
ATOM 2273 O O . TRP A 1 296 ? 2.468 -13.407 -12.653 1.00 70.62 296 TRP A O 1
ATOM 2283 N N . ILE A 1 297 ? 3.516 -15.356 -12.265 1.00 67.94 297 ILE A N 1
ATOM 2284 C CA . ILE A 1 297 ? 3.656 -15.750 -13.672 1.00 67.94 297 ILE A CA 1
ATOM 2285 C C . ILE A 1 297 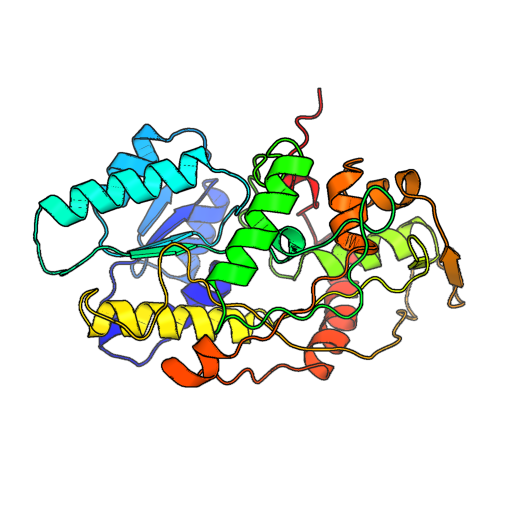? 2.280 -15.934 -14.316 1.00 67.94 297 ILE A C 1
ATOM 2287 O O . ILE A 1 297 ? 2.036 -15.424 -15.414 1.00 67.94 297 ILE A O 1
ATOM 2291 N N . ALA A 1 298 ? 1.369 -16.623 -13.623 1.00 72.69 298 ALA A N 1
ATOM 2292 C CA . ALA A 1 298 ? -0.006 -16.817 -14.073 1.00 72.69 298 ALA A CA 1
ATOM 2293 C C . ALA A 1 298 ? -0.722 -15.479 -14.325 1.00 72.69 298 ALA A C 1
ATOM 2295 O O . ALA A 1 298 ? -1.428 -15.342 -15.327 1.00 72.69 298 ALA A O 1
ATOM 2296 N N . GLY A 1 299 ? -0.448 -14.460 -13.503 1.00 71.19 299 GLY A N 1
ATOM 2297 C CA . GLY A 1 299 ? -1.009 -13.117 -13.654 1.00 71.19 299 GLY A CA 1
ATOM 2298 C C . GLY A 1 299 ? -0.772 -12.479 -15.031 1.00 71.19 299 GLY A C 1
ATOM 2299 O O . GLY A 1 299 ? -1.659 -11.794 -15.536 1.00 71.19 299 GLY A O 1
ATOM 2300 N N . PHE A 1 300 ? 0.363 -12.736 -15.695 1.00 69.19 300 PHE A N 1
ATOM 2301 C CA . PHE A 1 300 ? 0.607 -12.238 -17.061 1.00 69.19 300 PHE A CA 1
ATOM 2302 C C . PHE A 1 300 ? -0.318 -12.891 -18.094 1.00 69.19 300 PHE A C 1
ATOM 2304 O O . PHE A 1 300 ? -0.824 -12.218 -18.995 1.00 69.19 300 PHE A O 1
ATOM 2311 N N . ALA A 1 301 ? -0.540 -14.201 -17.975 1.00 68.62 301 ALA A N 1
ATOM 2312 C CA . ALA A 1 301 ? -1.427 -14.932 -18.875 1.00 68.62 301 ALA A CA 1
ATOM 2313 C C . ALA A 1 301 ? -2.893 -14.523 -18.663 1.00 68.62 301 ALA A C 1
ATOM 2315 O O . ALA A 1 301 ? -3.634 -14.367 -19.632 1.00 68.62 301 ALA A O 1
ATOM 2316 N N . GLU A 1 302 ? -3.291 -14.295 -17.411 1.00 71.88 302 GLU A N 1
ATOM 2317 C CA . GLU A 1 302 ? -4.634 -13.838 -17.053 1.00 71.88 302 GLU A CA 1
ATOM 2318 C C . GLU A 1 302 ? -4.901 -12.389 -17.465 1.00 71.88 302 GLU A C 1
ATOM 2320 O O . GLU A 1 302 ? -6.025 -12.067 -17.840 1.00 71.88 302 GLU A O 1
ATOM 2325 N N . GLU A 1 303 ? -3.896 -11.510 -17.416 1.00 73.06 303 GLU A N 1
ATOM 2326 C CA . GLU A 1 303 ? -4.040 -10.090 -17.749 1.00 73.06 303 GLU A CA 1
ATOM 2327 C C . GLU A 1 303 ? -4.232 -9.855 -19.254 1.00 73.06 303 GLU A C 1
ATOM 2329 O O . GLU A 1 303 ? -4.962 -8.942 -19.660 1.00 73.06 303 GLU A O 1
ATOM 2334 N N . LEU A 1 304 ? -3.623 -10.697 -20.095 1.00 67.81 304 LEU A N 1
ATOM 2335 C CA . LEU A 1 304 ? -3.595 -10.494 -21.541 1.00 67.81 304 LEU A CA 1
ATOM 2336 C C . LEU A 1 304 ? -4.976 -10.299 -22.180 1.00 67.81 304 LEU A C 1
ATOM 2338 O O . LEU A 1 304 ? -5.144 -9.316 -22.913 1.00 67.81 304 LEU A O 1
ATOM 2342 N N . PRO A 1 305 ? -5.971 -11.184 -21.961 1.00 68.00 305 PRO A N 1
ATOM 2343 C CA . PRO A 1 305 ? -7.254 -11.057 -22.636 1.00 68.00 305 PRO A CA 1
ATOM 2344 C C . PRO A 1 305 ? -7.956 -9.753 -22.249 1.00 68.00 305 PRO A C 1
ATOM 2346 O O . PRO A 1 305 ? -8.584 -9.120 -23.095 1.00 68.00 305 PRO A O 1
ATOM 2349 N N . TYR A 1 306 ? -7.805 -9.299 -20.998 1.00 71.50 306 TYR A N 1
ATOM 2350 C CA . TYR A 1 306 ? -8.394 -8.038 -20.548 1.00 71.50 306 TYR A CA 1
ATOM 2351 C C . TYR A 1 306 ? -7.766 -6.828 -21.242 1.00 71.50 306 TYR A C 1
ATOM 2353 O O . TYR A 1 306 ? -8.491 -5.903 -21.614 1.00 71.50 306 TYR A O 1
ATOM 2361 N N . LEU A 1 307 ? -6.446 -6.827 -21.451 1.00 67.06 307 LEU A N 1
ATOM 2362 C CA . LEU A 1 307 ? -5.760 -5.757 -22.181 1.00 67.06 307 LEU A CA 1
ATOM 2363 C C . LEU A 1 307 ? -6.145 -5.731 -23.660 1.00 67.06 307 LEU A C 1
ATOM 2365 O O . LEU A 1 307 ? -6.517 -4.678 -24.177 1.00 67.06 307 LEU A O 1
ATOM 2369 N N . VAL A 1 308 ? -6.108 -6.882 -24.339 1.00 66.88 308 VAL A N 1
ATOM 2370 C CA . VAL A 1 308 ? -6.419 -6.982 -25.778 1.00 66.88 308 VAL A CA 1
ATOM 2371 C C . VAL A 1 308 ? -7.859 -6.557 -26.074 1.00 66.88 308 VAL A C 1
ATOM 2373 O O . VAL A 1 308 ? -8.117 -5.917 -27.097 1.00 66.88 308 VAL A O 1
ATOM 2376 N N . ASN A 1 309 ? -8.781 -6.850 -25.154 1.00 72.19 309 ASN A N 1
ATOM 2377 C CA . ASN A 1 309 ? -10.191 -6.484 -25.262 1.00 72.19 309 ASN A CA 1
ATOM 2378 C C . ASN A 1 309 ? -10.499 -5.052 -24.784 1.00 72.19 309 ASN A C 1
ATOM 2380 O O . ASN A 1 309 ? -11.667 -4.666 -24.752 1.00 72.19 309 ASN A O 1
ATOM 2384 N N . GLY A 1 310 ? -9.493 -4.263 -24.381 1.00 67.50 310 GLY A N 1
ATOM 2385 C CA . GLY A 1 310 ? -9.691 -2.894 -23.886 1.00 67.50 310 GLY A CA 1
ATOM 2386 C C . GLY A 1 310 ? -10.476 -2.820 -22.570 1.00 67.50 310 GLY A C 1
ATOM 2387 O O . GLY A 1 310 ? -11.108 -1.810 -22.273 1.00 67.50 310 GLY A O 1
ATOM 2388 N N . GLN A 1 311 ? -10.466 -3.891 -21.774 1.00 66.00 311 GLN A N 1
ATOM 2389 C CA . GLN A 1 311 ? -11.234 -4.025 -20.530 1.00 66.00 311 GLN A CA 1
ATOM 2390 C C . GLN A 1 311 ? -10.476 -3.509 -19.292 1.00 66.00 311 GLN A C 1
ATOM 2392 O O . GLN A 1 311 ? -10.936 -3.682 -18.159 1.00 66.00 311 GLN A O 1
ATOM 2397 N N . ARG A 1 312 ? -9.318 -2.866 -19.483 1.00 65.25 312 ARG A N 1
ATOM 2398 C CA . ARG A 1 312 ? -8.550 -2.190 -18.430 1.00 65.25 312 ARG A CA 1
ATOM 2399 C C . ARG A 1 312 ? -8.694 -0.678 -18.578 1.00 65.25 312 ARG A C 1
ATOM 2401 O O . ARG A 1 312 ? -8.239 -0.098 -19.553 1.00 65.25 312 ARG A O 1
ATOM 2408 N N . GLY A 1 313 ? -9.364 -0.061 -17.604 1.00 50.38 313 GLY A N 1
ATOM 2409 C CA . GLY A 1 313 ? -9.701 1.369 -17.598 1.00 50.38 313 GLY A CA 1
ATOM 2410 C C . GLY A 1 313 ? -8.907 2.219 -16.603 1.00 50.38 313 GLY A C 1
ATOM 2411 O O . GLY A 1 313 ? -9.323 3.337 -16.319 1.00 50.38 313 GLY A O 1
ATOM 2412 N N . VAL A 1 314 ? -7.822 1.695 -16.025 1.00 52.12 314 VAL A N 1
ATOM 2413 C CA . VAL A 1 314 ? -6.991 2.415 -15.047 1.00 52.12 314 VAL A CA 1
ATOM 2414 C C . VAL A 1 314 ? -5.586 2.571 -15.610 1.00 52.12 314 VAL A C 1
ATOM 2416 O O . VAL A 1 314 ? -4.905 1.576 -15.846 1.00 52.12 314 VAL A O 1
ATOM 2419 N N . THR A 1 315 ? -5.166 3.814 -15.827 1.00 56.94 315 THR A N 1
ATOM 2420 C CA . THR A 1 315 ? -3.793 4.170 -16.195 1.00 56.94 315 THR A CA 1
ATOM 2421 C C . THR A 1 315 ? -3.011 4.561 -14.946 1.00 56.94 315 THR A C 1
ATOM 2423 O O . THR A 1 315 ? -3.598 4.956 -13.929 1.00 56.94 315 THR A O 1
ATOM 2426 N N . ILE A 1 316 ? -1.681 4.460 -15.012 1.00 56.06 316 ILE A N 1
ATOM 2427 C CA . ILE A 1 316 ? -0.802 4.921 -13.932 1.00 56.06 316 ILE A CA 1
ATOM 2428 C C . ILE A 1 316 ? -1.076 6.382 -13.560 1.00 56.06 316 ILE A C 1
ATOM 2430 O O . ILE A 1 316 ? -0.960 6.729 -12.391 1.00 56.06 316 ILE A O 1
ATOM 2434 N N . ASP A 1 317 ? -1.537 7.199 -14.511 1.00 53.19 317 ASP A N 1
ATOM 2435 C CA . ASP A 1 317 ? -1.906 8.609 -14.338 1.00 53.19 317 ASP A CA 1
ATOM 2436 C C . ASP A 1 317 ? -2.886 8.808 -13.175 1.00 53.19 317 ASP A C 1
ATOM 2438 O O . ASP A 1 317 ? -2.762 9.755 -12.403 1.00 53.19 317 ASP A O 1
ATOM 2442 N N . SER A 1 318 ? -3.824 7.872 -12.988 1.00 55.84 318 SER A N 1
ATOM 2443 C CA . SER A 1 318 ? -4.775 7.909 -11.869 1.00 55.84 318 SER A CA 1
ATOM 2444 C C . SER A 1 318 ? -4.124 7.676 -10.497 1.00 55.84 318 SER A C 1
ATOM 2446 O O . SER A 1 318 ? -4.699 8.041 -9.470 1.00 55.84 318 SER A O 1
ATOM 2448 N N . CYS A 1 319 ? -2.931 7.082 -10.471 1.00 55.00 319 CYS A N 1
ATOM 2449 C CA . CYS A 1 319 ? -2.147 6.798 -9.272 1.00 55.00 319 CYS A CA 1
ATOM 2450 C C . CYS A 1 319 ? -1.073 7.855 -8.990 1.00 55.00 319 CYS A C 1
ATOM 2452 O O . CYS A 1 319 ? -0.757 8.053 -7.822 1.00 55.00 319 CYS A O 1
ATOM 2454 N N . ILE A 1 320 ? -0.528 8.511 -10.022 1.00 50.38 320 ILE A N 1
ATOM 2455 C CA . ILE A 1 320 ? 0.614 9.441 -9.894 1.00 50.38 320 ILE A CA 1
ATOM 2456 C C . ILE A 1 320 ? 0.266 10.920 -10.135 1.00 50.38 320 ILE A C 1
ATOM 2458 O O . ILE A 1 320 ? 1.152 11.762 -10.016 1.00 50.38 320 ILE A O 1
ATOM 2462 N N . ALA A 1 321 ? -0.988 11.207 -10.511 1.00 51.25 321 ALA A N 1
ATOM 2463 C CA . ALA A 1 321 ? -1.570 1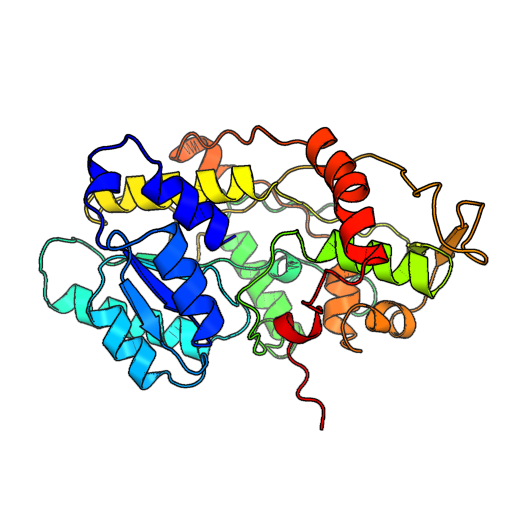2.510 -10.853 1.00 51.25 321 ALA A CA 1
ATOM 2464 C C . ALA A 1 321 ? -0.561 13.599 -11.253 1.00 51.25 321 ALA A C 1
ATOM 2466 O O . ALA A 1 321 ? -0.268 14.536 -10.502 1.00 51.25 321 ALA A O 1
ATOM 2467 N N . GLU A 1 322 ? -0.118 13.558 -12.505 1.00 39.91 322 GLU A N 1
ATOM 2468 C CA . GLU A 1 322 ? 0.221 14.812 -13.161 1.00 39.91 322 GLU A CA 1
ATOM 2469 C C . GLU A 1 322 ? -1.093 15.481 -13.568 1.00 39.91 322 GLU A C 1
ATOM 2471 O O . GLU A 1 322 ? -1.857 14.945 -14.371 1.00 39.91 322 GLU A O 1
ATOM 2476 N N . LYS A 1 323 ? -1.395 16.647 -12.978 1.00 37.38 323 LYS A N 1
ATOM 2477 C CA . LYS A 1 323 ? -2.435 17.525 -13.523 1.00 37.38 323 LYS A CA 1
ATOM 2478 C C . LYS A 1 323 ? -2.012 17.843 -14.951 1.00 37.38 323 LYS A C 1
ATOM 2480 O O . LYS A 1 323 ? -1.073 18.610 -15.143 1.00 37.38 323 LYS A O 1
ATOM 2485 N N . THR A 1 324 ? -2.680 17.241 -15.927 1.00 30.47 324 THR A N 1
ATOM 2486 C CA . THR A 1 324 ? -2.534 17.629 -17.325 1.00 30.47 324 THR A CA 1
ATOM 2487 C C . THR A 1 324 ? -3.010 19.076 -17.410 1.00 30.47 324 THR A C 1
ATOM 2489 O O . THR A 1 324 ? -4.185 19.360 -17.175 1.00 30.47 324 THR A O 1
ATOM 2492 N N . THR A 1 325 ? -2.066 19.997 -17.591 1.00 28.88 325 THR A N 1
ATOM 2493 C CA . THR A 1 325 ? -2.339 21.398 -17.938 1.00 28.88 325 THR A CA 1
ATOM 2494 C C . THR A 1 325 ? -3.038 21.500 -19.278 1.00 28.88 325 THR A C 1
ATOM 2496 O O . THR A 1 325 ? -2.657 20.717 -20.178 1.00 28.88 325 THR A O 1
#

Organism: Dactylellina haptotyla (strain CBS 200.50) (NCBI:txid1284197)

Solvent-accessible surface area (backbone atoms only — not comparable to full-atom values): 18653 Å² total; per-residue (Å²): 83,57,67,57,32,51,52,50,46,73,67,41,83,50,72,82,51,61,76,50,87,44,74,44,84,30,66,54,69,73,54,40,50,52,51,40,70,74,54,43,88,67,44,46,76,40,83,47,88,64,65,83,52,29,70,58,41,21,59,54,29,34,76,41,63,64,44,75,48,64,58,52,61,14,34,57,66,37,56,51,18,37,52,56,7,24,55,52,30,48,71,67,61,78,78,47,78,35,53,48,73,50,71,50,76,60,66,56,57,61,29,37,33,58,87,88,56,63,70,51,81,88,50,57,55,44,29,82,49,17,67,59,52,43,53,49,31,53,52,53,33,60,77,51,77,58,56,82,41,46,46,30,77,50,82,81,61,96,65,71,73,61,63,58,48,55,50,51,46,28,72,74,69,45,37,46,76,33,35,78,91,58,76,34,40,74,46,46,76,39,65,67,45,52,26,50,49,50,48,50,53,50,48,47,35,57,78,45,31,36,64,56,81,62,65,69,62,87,68,28,56,79,44,62,56,44,72,86,86,81,92,81,79,80,90,84,64,62,95,89,50,59,91,60,96,42,75,42,79,47,54,63,73,66,50,1,64,74,38,77,59,36,49,66,59,22,39,33,69,53,32,10,34,26,45,37,31,38,51,47,50,36,75,54,67,66,51,74,76,81,58,54,42,69,55,58,54,47,47,57,67,65,46,45,63,39,56,77,68,66,69,66,91,75,58,60,49,40,54,55,44,71,80,83,125

Mean predicted aligned error: 8.96 Å

Sequence (325 aa):
MLVELLHRLLASEDPNLRDLVIAVLVRGRDRAEKVRKEYGNHIECIDFKDFDDTAFLINLASQYDLVVNAGSGFHPPSADAFVQGLSKRELDKSGFQRTWMIYTGGCSNVSDRPLTGEAFPDREPDDTYAEDVYKFEHAENKKSGGMYFRNGDGLFNR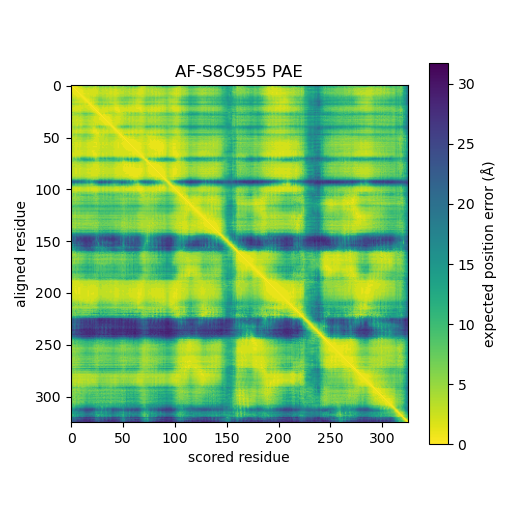AGLMVPIMMSYVLQKGYGFILGDGSGVIDYVHIADLADLYVLCVAEVVVTKGATQNIPCGKKGICLDAAFAASVLPKDLKEGSPTEKEIRTVDLTEAATTTAGNLIVAELGWAGHRKTKGTVARAQLGWNPQNGEDAWIAGFAEELPYLVNGQRGVTIDSCIAEKTT

Foldseek 3Di:
DVVLLVVPLCVDPDPLSPPDAAEDEDEDPVRLVVVCVVRPPSYHYDYDHFLVPLVVLLCVLLVDQEAEAPFFPQAVSSVVSNVNNQVNNCVVVPQFVGGYYHHDADLLLQWDFVPPGDADLPDAAELVPLVVSLVNSVVVCVVVVVLSRHDFTDDDDPADQVLLLQLVCCLVPQAGEAEDPNSADDFDADPNLVSVLVSLVVSQCSVNSNVDPLADDDSRHFDGGADEDDDDDDCDHDDPHHNDHHYYYDYLQVQCVSQVRPSSCSSSVRVIHRHYHGDSSCVRRVRDGDQHHVNVVVSNVVCVVCSRVVVDDDGNCNRSPDPPD

pLDDT: mean 76.7, std 16.05, range [28.88, 95.94]

Radius of gyration: 20.4 Å; Cα contacts (8 Å, |Δi|>4): 502; chains: 1; bounding box: 50×41×62 Å

Nearest PDB structures (foldseek):
  3slg-assembly3_C  TM=4.785E-01  e=8.423E-04  Burkholderia pseudomallei 1710b
  3c3x-assembly2_B  TM=5.129E-01  e=1.038E-02  Ocimum basilicum
  2qys-assembly2_B  TM=4.894E-01  e=9.237E-03  Ocimum basilicum
  8ftn-assembly1_A  TM=5.328E-01  e=3.753E-02  Escherichia coli
  2r2g-assembly1_A  TM=5.144E-01  e=2.493E-02  Ocimum basilicum

InterPro domains:
  IPR036291 NAD(P)-binding domain superfamily [SSF51735] (22-218)